Protein AF-A0A6B3NGA5-F1 (afdb_monomer)

Secondary structure (DSSP, 8-state):
---SEE-TTSSEEEEEEEEETTTEEEEEEEE--TTS--EEPBHHHHHHHHHH-HHHHHHHHHHHHHSS-SSEEEE---B-GGGTTSBPEEEEEE-GGGGGPPP-GGGGHHHH-SS--S-SEEEEE-TTSSEEEEEEPP-S-GGGGSSHHHHHHHS-HHHHHHHHHHHHHHHHHHHTSSSPPPBEEEE--SSSSS--EEEESS-TT---GGGSS--

Structure (mmCIF, N/CA/C/O backbone):
data_AF-A0A6B3NGA5-F1
#
_entry.id   AF-A0A6B3NGA5-F1
#
loop_
_atom_site.group_PDB
_atom_site.id
_atom_site.type_symbol
_atom_site.label_atom_id
_atom_site.label_alt_id
_atom_site.label_comp_id
_atom_site.label_asym_id
_atom_site.label_entity_id
_atom_site.label_seq_id
_atom_site.pdbx_PDB_ins_code
_atom_site.Cartn_x
_atom_site.Cartn_y
_atom_site.Cartn_z
_atom_site.occupancy
_atom_site.B_iso_or_equiv
_atom_site.auth_seq_id
_atom_site.auth_comp_id
_atom_site.auth_asym_id
_atom_site.auth_atom_id
_atom_site.pdbx_PDB_model_num
ATOM 1 N N . MET A 1 1 ? -1.844 -5.182 24.231 1.00 54.66 1 MET A N 1
ATOM 2 C CA . MET A 1 1 ? -1.112 -5.145 22.947 1.00 54.66 1 MET A CA 1
ATOM 3 C C . MET A 1 1 ? -0.561 -3.736 22.805 1.00 54.66 1 MET A C 1
ATOM 5 O O . MET A 1 1 ? -1.356 -2.809 22.896 1.00 54.66 1 MET A O 1
ATOM 9 N N . HIS A 1 2 ? 0.759 -3.568 22.723 1.00 59.16 2 HIS A N 1
ATOM 10 C CA . HIS A 1 2 ? 1.382 -2.248 22.568 1.00 59.16 2 HIS A CA 1
ATOM 11 C C . HIS A 1 2 ? 1.364 -1.824 21.095 1.00 59.16 2 HIS A C 1
ATOM 13 O O . HIS A 1 2 ? 1.404 -2.706 20.231 1.00 59.16 2 HIS A O 1
ATOM 19 N N . PRO A 1 3 ? 1.282 -0.515 20.799 1.00 68.31 3 PRO A N 1
ATOM 20 C CA . PRO A 1 3 ? 1.385 -0.042 19.429 1.00 68.31 3 PRO A CA 1
ATOM 21 C C . PRO A 1 3 ? 2.761 -0.405 18.866 1.00 68.31 3 PRO A C 1
ATOM 23 O O . PRO A 1 3 ? 3.790 -0.235 19.520 1.00 68.31 3 PRO A O 1
ATOM 26 N N . PHE A 1 4 ? 2.761 -0.923 17.643 1.00 82.12 4 PHE A N 1
ATOM 27 C CA . PHE A 1 4 ? 3.968 -1.176 16.865 1.00 82.12 4 PHE A CA 1
ATOM 28 C C . PHE A 1 4 ? 4.607 0.149 16.430 1.00 82.12 4 PHE A C 1
ATOM 30 O O . PHE A 1 4 ? 5.827 0.282 16.472 1.00 82.12 4 PHE A O 1
ATOM 37 N N . ILE A 1 5 ? 3.782 1.133 16.042 1.00 92.19 5 ILE A N 1
ATOM 38 C CA . ILE A 1 5 ? 4.191 2.494 15.660 1.00 92.19 5 ILE A CA 1
ATOM 39 C C . ILE A 1 5 ? 3.077 3.477 16.027 1.00 92.19 5 ILE A C 1
ATOM 41 O O . ILE A 1 5 ? 1.908 3.200 15.761 1.00 92.19 5 ILE A O 1
ATOM 45 N N . SER A 1 6 ? 3.443 4.639 16.562 1.00 94.06 6 SER A N 1
ATOM 46 C CA . SER A 1 6 ? 2.542 5.782 16.749 1.00 94.06 6 SER A CA 1
ATOM 47 C C . SER A 1 6 ? 2.902 6.898 15.768 1.00 94.06 6 SER A C 1
ATOM 49 O O . SER A 1 6 ? 4.069 7.058 15.402 1.00 94.06 6 SER A O 1
A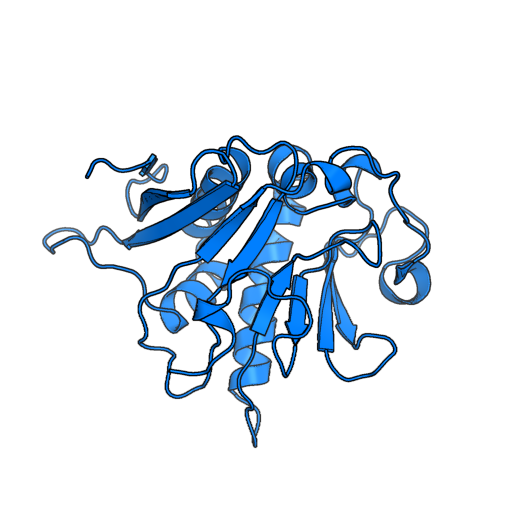TOM 51 N N . SER A 1 7 ? 1.903 7.654 15.319 1.00 95.50 7 SER A N 1
ATOM 52 C CA . SER A 1 7 ? 2.115 8.803 14.441 1.00 95.50 7 SER A CA 1
ATOM 53 C C . SER A 1 7 ? 2.745 9.985 15.189 1.00 95.50 7 SER A C 1
ATOM 55 O O . SER A 1 7 ? 2.722 10.047 16.418 1.00 95.50 7 SER A O 1
ATOM 57 N N . SER A 1 8 ? 3.342 10.924 14.452 1.00 92.00 8 SER A N 1
ATOM 58 C CA . SER A 1 8 ? 4.154 12.015 15.011 1.00 92.00 8 SER A CA 1
ATOM 59 C C . SER A 1 8 ? 3.366 13.009 15.870 1.00 92.00 8 SER A C 1
ATOM 61 O O . SER A 1 8 ? 3.908 13.514 16.851 1.00 92.00 8 SER A O 1
ATOM 63 N N . LEU A 1 9 ? 2.098 13.267 15.539 1.00 92.44 9 LEU A N 1
ATOM 64 C CA . LEU A 1 9 ? 1.182 14.104 16.322 1.00 92.44 9 LEU A CA 1
ATOM 65 C C . LEU A 1 9 ? 0.299 13.263 17.258 1.00 92.44 9 LEU A C 1
ATOM 67 O O . LEU A 1 9 ? -0.563 13.808 17.945 1.00 92.44 9 LEU A O 1
ATOM 71 N N . GLY A 1 10 ? 0.500 11.942 17.298 1.00 92.06 10 GLY A N 1
ATOM 72 C CA . GLY A 1 10 ? -0.241 11.028 18.162 1.00 92.06 10 GLY A CA 1
ATOM 73 C C . GLY A 1 10 ? -1.707 10.837 17.770 1.00 92.06 10 GLY A C 1
ATOM 74 O O . GLY A 1 10 ? -2.489 10.394 18.603 1.00 92.06 10 GLY A O 1
ATOM 75 N N . GLN A 1 11 ? -2.106 11.163 16.537 1.00 94.75 11 GLN A N 1
ATOM 76 C CA . GLN A 1 11 ? -3.480 10.941 16.066 1.00 94.75 11 GLN A CA 1
ATOM 77 C C . GLN A 1 11 ? -3.770 9.480 15.709 1.00 94.75 11 GLN A C 1
ATOM 79 O O . GLN A 1 11 ? -4.933 9.078 15.662 1.00 94.75 11 GLN A O 1
ATOM 84 N N . PHE A 1 12 ? -2.742 8.665 15.469 1.00 96.94 12 PHE A N 1
ATOM 85 C CA . PHE A 1 12 ? -2.906 7.297 14.998 1.00 96.94 12 PHE A CA 1
ATOM 86 C C . PHE A 1 12 ? -1.898 6.334 15.629 1.00 96.94 12 PHE A C 1
ATOM 88 O O . PHE A 1 12 ? -0.740 6.671 15.878 1.00 96.94 12 PHE A O 1
ATOM 95 N N . GLU A 1 13 ? -2.330 5.090 15.811 1.00 96.31 13 GLU A N 1
ATOM 96 C CA . GLU A 1 13 ? -1.493 3.990 16.284 1.00 96.31 13 GLU A CA 1
ATOM 97 C C . GLU A 1 13 ? -1.692 2.755 15.418 1.00 96.31 13 GLU A C 1
ATOM 99 O O . GLU A 1 13 ? -2.814 2.282 15.224 1.00 96.31 13 GLU A O 1
ATOM 104 N N . ALA A 1 14 ? -0.591 2.199 14.929 1.00 96.19 14 ALA A N 1
ATOM 105 C CA . ALA A 1 14 ? -0.575 0.930 14.231 1.00 96.19 14 ALA A CA 1
ATOM 106 C C . ALA A 1 14 ? -0.262 -0.206 15.204 1.00 96.19 14 ALA A C 1
ATOM 108 O O . ALA A 1 14 ? 0.660 -0.128 16.016 1.00 96.19 14 ALA A O 1
ATOM 109 N N . TYR A 1 15 ? -1.009 -1.291 15.078 1.00 94.81 15 TYR A N 1
ATOM 110 C CA . TYR A 1 15 ? -0.861 -2.520 15.840 1.00 94.81 15 TYR A CA 1
ATOM 111 C C . TYR A 1 15 ? -0.554 -3.639 14.858 1.00 94.81 15 TYR A C 1
ATOM 113 O O . TYR A 1 15 ? -1.196 -3.731 13.811 1.00 94.81 15 TYR A O 1
ATOM 121 N N . SER A 1 16 ? 0.415 -4.485 15.188 1.00 91.31 16 SER A N 1
ATOM 122 C CA . SER A 1 16 ? 0.776 -5.630 14.364 1.00 91.31 16 SER A CA 1
ATOM 123 C C . SER A 1 16 ? 0.643 -6.935 15.138 1.00 91.31 16 SER A C 1
ATOM 125 O O . SER A 1 16 ? 0.798 -6.983 16.359 1.00 91.31 16 SER A O 1
ATOM 127 N N . ALA A 1 17 ? 0.344 -7.996 14.400 1.00 90.62 17 ALA A N 1
ATOM 128 C CA . ALA A 1 17 ? 0.403 -9.367 14.868 1.00 90.62 17 ALA A CA 1
ATOM 129 C C . ALA A 1 17 ? 1.104 -10.202 13.797 1.00 90.62 17 ALA A C 1
ATOM 131 O O . ALA A 1 17 ? 0.730 -10.163 12.624 1.00 90.62 17 ALA A O 1
ATOM 132 N N . GLU A 1 18 ? 2.128 -10.944 14.195 1.00 87.62 18 GLU A N 1
ATOM 133 C CA . GLU A 1 18 ? 2.698 -11.988 13.353 1.00 87.62 18 GLU A CA 1
ATOM 134 C C . GLU A 1 18 ? 1.757 -13.194 13.424 1.00 87.62 18 GLU A C 1
ATOM 136 O O . GLU A 1 18 ? 1.563 -13.765 14.497 1.00 87.62 18 GLU A O 1
ATOM 141 N N . LEU A 1 19 ? 1.093 -13.517 12.313 1.00 87.06 19 LEU A N 1
ATOM 142 C CA . LEU A 1 19 ? 0.159 -14.648 12.264 1.00 87.06 19 LEU A CA 1
ATOM 143 C C . LEU A 1 19 ? 0.880 -15.948 11.906 1.00 87.06 19 LEU A C 1
ATOM 145 O O . LEU A 1 19 ? 0.483 -17.016 12.360 1.00 87.06 19 LEU A O 1
ATOM 149 N N . GLU A 1 20 ? 1.949 -15.840 11.118 1.00 86.44 20 GLU A N 1
ATOM 150 C CA . GLU A 1 20 ? 2.826 -16.943 10.744 1.00 86.44 20 GLU A CA 1
ATOM 151 C C . GLU A 1 20 ? 4.274 -16.463 10.821 1.00 86.44 20 GLU A C 1
ATOM 153 O O . GLU A 1 20 ? 4.636 -15.455 10.201 1.00 86.44 20 GLU A O 1
ATOM 158 N N . GLN A 1 21 ? 5.097 -17.182 11.586 1.00 85.06 21 GLN A N 1
ATOM 159 C CA . GLN A 1 21 ? 6.468 -16.777 11.877 1.00 85.06 21 GLN A CA 1
ATOM 160 C C . GLN A 1 21 ? 7.279 -16.585 10.589 1.00 85.06 21 GLN A C 1
ATOM 162 O O . GLN A 1 21 ? 7.377 -17.491 9.764 1.00 85.06 21 GLN A O 1
ATOM 167 N N . ASN A 1 22 ? 7.887 -15.408 10.437 1.00 83.44 22 ASN A N 1
ATOM 168 C CA . ASN A 1 22 ? 8.663 -14.969 9.277 1.00 83.44 22 ASN A CA 1
ATOM 169 C C . ASN A 1 22 ? 7.916 -14.984 7.932 1.00 83.44 22 ASN A C 1
ATOM 171 O O . ASN A 1 22 ? 8.558 -14.798 6.894 1.00 83.44 22 ASN A O 1
ATOM 175 N N . GLN A 1 23 ? 6.593 -15.158 7.934 1.00 90.69 23 GLN A N 1
ATOM 176 C CA . GLN A 1 23 ? 5.817 -15.319 6.708 1.00 90.69 23 GLN A CA 1
ATOM 177 C C . GLN A 1 23 ? 4.701 -14.289 6.562 1.00 90.69 23 GLN A C 1
ATOM 179 O O . GLN A 1 23 ? 4.529 -13.754 5.466 1.00 90.69 23 GLN A O 1
ATOM 184 N N . LEU A 1 24 ? 3.953 -13.993 7.628 1.00 92.81 24 LEU A N 1
ATOM 185 C CA . LEU A 1 24 ? 2.762 -13.156 7.525 1.00 92.81 24 LEU A CA 1
ATOM 186 C C . LEU A 1 24 ? 2.613 -12.199 8.712 1.00 92.81 24 LEU A C 1
ATOM 188 O O . LEU A 1 24 ? 2.363 -12.613 9.846 1.00 92.81 24 LEU A O 1
ATOM 192 N N . PHE A 1 25 ? 2.675 -10.900 8.415 1.00 93.06 25 PHE A N 1
ATOM 193 C CA . PHE A 1 25 ? 2.317 -9.828 9.341 1.00 93.06 25 PHE A CA 1
ATOM 194 C C . PHE A 1 25 ? 0.933 -9.298 9.021 1.00 93.06 25 PHE A C 1
ATOM 196 O O . PHE A 1 25 ? 0.673 -8.872 7.900 1.00 93.06 25 PHE A O 1
ATOM 203 N N . LYS A 1 26 ? 0.071 -9.238 10.028 1.00 96.44 26 LYS A N 1
ATOM 204 C CA . LYS A 1 26 ? -1.198 -8.523 9.970 1.00 96.44 26 LYS A CA 1
ATOM 205 C C . LYS A 1 26 ? -1.074 -7.191 10.692 1.00 96.44 26 LYS A C 1
ATOM 207 O O . LYS A 1 26 ? -0.482 -7.127 11.768 1.00 96.44 26 LYS A O 1
ATOM 212 N N . VAL A 1 27 ? -1.651 -6.143 10.116 1.00 97.31 27 VAL A N 1
ATOM 213 C CA . VAL A 1 27 ? -1.634 -4.792 10.677 1.00 97.31 27 VAL A CA 1
ATOM 214 C C . VAL A 1 27 ? -3.041 -4.218 10.737 1.00 97.31 27 VAL A C 1
ATOM 216 O O . VAL A 1 27 ? -3.821 -4.336 9.794 1.00 97.31 27 VAL A O 1
ATOM 219 N N . GLN A 1 28 ? -3.329 -3.549 11.847 1.00 97.25 28 GLN A N 1
ATOM 220 C CA . GLN A 1 28 ? -4.527 -2.751 12.072 1.00 97.25 28 GLN A CA 1
ATOM 221 C C . GLN A 1 28 ? -4.122 -1.355 12.538 1.00 97.25 28 GLN A C 1
ATOM 223 O O . GLN A 1 28 ? -3.104 -1.197 13.212 1.00 97.25 28 GLN A O 1
ATOM 228 N N . ILE A 1 29 ? -4.915 -0.337 12.208 1.00 97.25 29 ILE A N 1
ATOM 229 C CA . ILE A 1 29 ? -4.637 1.047 12.611 1.00 97.25 29 ILE A CA 1
ATOM 230 C C . ILE A 1 29 ? -5.828 1.583 13.395 1.00 97.25 29 ILE A C 1
ATOM 232 O O . ILE A 1 29 ? -6.984 1.398 13.008 1.00 97.25 29 ILE A O 1
ATOM 236 N N . LYS A 1 30 ? -5.536 2.234 14.518 1.00 96.25 30 LYS A N 1
ATOM 237 C CA . LYS A 1 30 ? -6.517 2.932 15.339 1.00 96.25 30 LYS A CA 1
ATOM 238 C C . LYS A 1 30 ? -6.307 4.431 15.250 1.00 96.25 30 LYS A C 1
ATOM 240 O O . LYS A 1 30 ? -5.168 4.888 15.176 1.00 96.25 30 LYS A O 1
ATOM 245 N N . GLN A 1 31 ? -7.400 5.175 15.321 1.00 95.38 31 GLN A N 1
ATOM 246 C CA . GLN A 1 31 ? -7.372 6.616 15.518 1.00 95.38 31 GLN A CA 1
ATOM 247 C C . GLN A 1 31 ? -7.508 6.943 17.006 1.00 95.38 31 GLN A C 1
ATOM 249 O O . GLN A 1 31 ? -8.349 6.369 17.713 1.00 95.38 31 GLN A O 1
ATOM 254 N N . ILE A 1 32 ? -6.685 7.880 17.467 1.00 91.50 32 ILE A N 1
ATOM 255 C CA . ILE A 1 32 ? -6.792 8.501 18.781 1.00 91.50 32 ILE A CA 1
ATOM 256 C C . ILE A 1 32 ? -7.658 9.747 18.636 1.00 91.50 32 ILE A C 1
ATOM 258 O O . ILE A 1 32 ? -7.296 10.696 17.946 1.00 91.50 32 ILE A O 1
ATOM 262 N N . ILE A 1 33 ? -8.807 9.754 19.307 1.00 85.56 33 ILE A N 1
ATOM 263 C CA . ILE A 1 33 ? -9.671 10.931 19.382 1.00 85.56 33 ILE A CA 1
ATOM 264 C C . ILE A 1 33 ? -9.620 11.447 20.825 1.00 85.56 33 ILE A C 1
ATOM 266 O O . ILE A 1 33 ? -9.953 10.683 21.737 1.00 85.56 33 ILE A O 1
ATOM 270 N N . PRO A 1 34 ? -9.224 12.713 21.066 1.00 81.75 34 PRO A N 1
ATOM 271 C CA . PRO A 1 34 ? -9.173 13.278 22.410 1.00 81.75 34 PRO A CA 1
ATOM 272 C C . PRO A 1 34 ? -10.493 13.089 23.167 1.00 81.75 34 PRO A C 1
ATOM 274 O O . PRO A 1 34 ? -11.570 13.393 22.656 1.00 81.75 34 PRO A O 1
ATOM 277 N N . GLY A 1 35 ? -10.409 12.557 24.388 1.00 81.25 35 GLY A N 1
ATOM 278 C CA . GLY A 1 35 ? -11.578 12.294 25.233 1.00 81.25 35 GLY A CA 1
ATOM 279 C C . GLY A 1 35 ? -12.428 11.086 24.817 1.00 81.25 35 GLY A C 1
ATOM 280 O O . GLY A 1 35 ? -13.482 10.867 25.411 1.00 81.25 35 GLY A O 1
ATOM 281 N N . LYS A 1 36 ? -11.996 10.288 23.832 1.00 81.31 36 LYS A N 1
ATOM 282 C CA . LYS A 1 36 ? -12.660 9.041 23.429 1.00 81.31 36 LYS A CA 1
ATOM 283 C C . LYS A 1 36 ? -11.704 7.854 23.484 1.00 81.31 36 LYS A C 1
ATOM 285 O O . LYS A 1 36 ? -10.484 7.994 23.482 1.00 81.31 36 LYS A O 1
ATOM 290 N N . THR A 1 37 ? -12.279 6.657 23.522 1.00 82.81 37 THR A N 1
ATOM 291 C CA . THR A 1 37 ? -1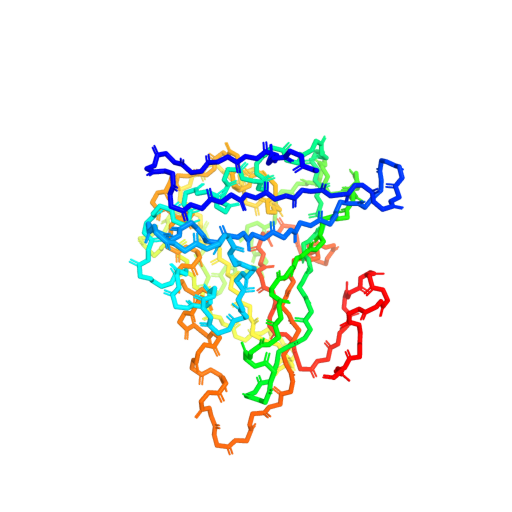1.527 5.409 23.385 1.00 82.81 37 THR A CA 1
ATOM 292 C C . THR A 1 37 ? -10.913 5.309 21.988 1.00 82.81 37 THR A C 1
ATOM 294 O O . THR A 1 37 ? -11.529 5.720 21.006 1.00 82.81 37 THR A O 1
ATOM 297 N N . LEU A 1 38 ? -9.718 4.723 21.900 1.00 86.00 38 LEU A N 1
ATOM 298 C CA . LEU A 1 38 ? -9.079 4.338 20.640 1.00 86.00 38 LEU A CA 1
ATOM 299 C C . LEU A 1 38 ? -10.028 3.488 19.790 1.00 86.00 38 LEU A C 1
ATOM 301 O O . LEU A 1 38 ? -10.522 2.456 20.253 1.00 86.00 38 LEU A O 1
ATOM 305 N N . THR A 1 39 ? -10.237 3.879 18.535 1.00 92.62 39 THR A N 1
ATOM 306 C CA . THR A 1 39 ? -11.142 3.171 17.618 1.00 92.62 39 THR A CA 1
ATOM 307 C C . THR A 1 39 ? -10.383 2.620 16.424 1.00 92.62 39 THR A C 1
ATOM 309 O O . THR A 1 39 ? -9.530 3.297 15.863 1.00 92.62 39 THR A O 1
ATOM 312 N N . LEU A 1 40 ? -10.672 1.370 16.048 1.00 95.88 40 LEU A N 1
ATOM 313 C CA . LEU A 1 40 ? -10.176 0.800 14.795 1.00 95.88 40 LEU A CA 1
ATOM 314 C C . LEU A 1 40 ? -10.788 1.555 13.620 1.00 95.88 40 LEU A C 1
ATOM 316 O O . LEU A 1 40 ? -12.023 1.645 13.544 1.00 95.88 40 LEU A O 1
ATOM 320 N N . LEU A 1 41 ? -9.912 2.013 12.724 1.00 97.56 41 LEU A N 1
ATOM 321 C CA . LEU A 1 41 ? -10.305 2.654 11.480 1.00 97.56 41 LEU A CA 1
ATOM 322 C C . LEU A 1 41 ? -11.131 1.697 10.626 1.00 97.56 41 LEU A C 1
ATOM 324 O O . LEU A 1 41 ? -10.927 0.481 10.637 1.00 97.56 41 LEU A O 1
ATOM 328 N N . GLN A 1 42 ? -12.073 2.263 9.895 1.00 97.88 42 GLN A N 1
ATOM 329 C CA . GLN A 1 42 ? -12.906 1.591 8.913 1.00 97.88 42 GLN A CA 1
ATOM 330 C C . GLN A 1 42 ? -12.341 1.810 7.513 1.00 97.88 42 GLN A C 1
ATOM 332 O O . GLN A 1 42 ? -11.552 2.729 7.275 1.00 97.88 42 GLN A O 1
ATOM 337 N N . TRP A 1 43 ? -12.757 0.983 6.561 1.00 97.75 43 TRP A N 1
ATOM 338 C CA . TRP A 1 43 ? -12.241 1.058 5.199 1.00 97.75 43 TRP A CA 1
ATOM 339 C C . TRP A 1 43 ? -12.540 2.424 4.547 1.00 97.75 43 TRP A C 1
ATOM 341 O O . TRP A 1 43 ? -11.650 3.096 4.022 1.00 97.75 43 TRP A O 1
ATOM 351 N N . GLY A 1 44 ? -13.773 2.915 4.681 1.00 97.94 44 GLY A N 1
ATOM 352 C CA . GLY A 1 44 ? -14.158 4.233 4.174 1.00 97.94 44 GLY A CA 1
ATOM 353 C C . GLY A 1 44 ? -13.367 5.389 4.800 1.00 97.94 44 GLY A C 1
ATOM 354 O O . GLY A 1 44 ? -13.094 6.383 4.128 1.00 97.94 44 GLY A O 1
ATOM 355 N N . GLU A 1 45 ? -12.950 5.261 6.063 1.00 98.25 45 GLU A N 1
ATOM 356 C CA . GLU A 1 45 ? -12.112 6.262 6.736 1.00 98.25 45 GLU A CA 1
ATOM 357 C C . GLU A 1 45 ? -10.693 6.260 6.166 1.00 98.25 45 GLU A C 1
ATOM 359 O O . GLU A 1 45 ? -10.165 7.322 5.847 1.00 98.25 45 GLU A O 1
ATOM 364 N N . VAL A 1 46 ? -10.091 5.085 5.959 1.00 98.69 46 VAL A N 1
ATOM 365 C CA . VAL A 1 46 ? -8.737 4.973 5.393 1.00 98.69 46 VAL A CA 1
ATOM 366 C C . VAL A 1 46 ? -8.660 5.539 3.978 1.00 98.69 46 VAL A C 1
ATOM 368 O O . VAL A 1 46 ? -7.693 6.231 3.667 1.00 98.69 46 VAL A O 1
ATOM 371 N N . ILE A 1 47 ? -9.686 5.332 3.144 1.00 98.69 47 ILE A N 1
ATOM 372 C CA . ILE A 1 47 ? -9.759 5.947 1.808 1.00 98.69 47 ILE A CA 1
ATOM 373 C C . ILE A 1 47 ? -9.684 7.476 1.914 1.00 98.69 47 ILE A C 1
ATOM 375 O O . ILE A 1 47 ? -8.855 8.100 1.249 1.00 98.69 47 ILE A O 1
ATOM 379 N N . LYS A 1 48 ? -10.492 8.084 2.791 1.00 98.62 48 LYS A N 1
ATOM 380 C CA . LYS A 1 48 ? -10.498 9.541 3.003 1.00 98.62 48 LYS A CA 1
ATOM 381 C C . LYS A 1 48 ? -9.178 10.039 3.590 1.00 98.62 48 LYS A C 1
ATOM 383 O O . LYS A 1 48 ? -8.646 11.052 3.139 1.00 98.62 48 LYS A O 1
ATOM 388 N N . LEU A 1 49 ? -8.613 9.316 4.555 1.00 98.69 49 LEU A N 1
ATOM 389 C CA . LEU A 1 49 ? -7.341 9.666 5.185 1.00 98.69 49 LEU A CA 1
ATOM 390 C C . LEU A 1 49 ? -6.175 9.588 4.191 1.00 98.69 49 LEU A C 1
ATOM 392 O O . LEU A 1 49 ? -5.340 10.490 4.160 1.00 98.69 49 LEU A O 1
ATOM 396 N N . TRP A 1 50 ? -6.139 8.593 3.300 1.00 98.75 50 TRP A N 1
ATOM 397 C CA . TRP A 1 50 ? -5.164 8.571 2.208 1.00 98.75 50 TRP A CA 1
ATOM 398 C C . TRP A 1 50 ? -5.272 9.799 1.307 1.00 98.75 50 TRP A C 1
ATOM 400 O O . TRP A 1 50 ? -4.247 10.348 0.912 1.00 98.75 50 TRP A O 1
ATOM 410 N N . GLN A 1 51 ? -6.474 10.287 1.017 1.00 98.69 51 GLN A N 1
ATOM 411 C CA . GLN A 1 51 ? -6.646 11.487 0.198 1.00 98.69 51 GLN A CA 1
ATOM 412 C C . GLN A 1 51 ? -6.222 12.774 0.931 1.00 98.69 51 GLN A C 1
ATOM 414 O O . GLN A 1 51 ? -5.569 13.640 0.343 1.00 98.69 51 GLN A O 1
ATOM 419 N N . GLN A 1 52 ? -6.588 12.908 2.209 1.00 98.31 52 GLN A N 1
ATOM 420 C CA . GLN A 1 52 ? -6.673 14.215 2.874 1.00 98.31 52 GLN A CA 1
ATOM 421 C C . GLN A 1 52 ? -5.679 14.401 4.026 1.00 98.31 52 GLN A C 1
ATOM 423 O O . GLN A 1 52 ? -5.285 15.531 4.299 1.00 98.31 52 GLN A O 1
ATOM 428 N N . ASP A 1 53 ? -5.209 13.323 4.656 1.00 98.50 53 ASP A N 1
ATOM 429 C CA . ASP A 1 53 ? -4.446 13.402 5.904 1.00 98.50 53 ASP A CA 1
ATOM 430 C C . ASP A 1 53 ? -2.962 13.056 5.697 1.00 98.50 53 ASP A C 1
ATOM 432 O O . ASP A 1 53 ? -2.590 11.933 5.343 1.00 98.50 53 ASP A O 1
ATOM 436 N N . ASN A 1 54 ? -2.095 14.058 5.868 1.00 98.00 54 ASN A N 1
ATOM 437 C CA . ASN A 1 54 ? -0.649 13.894 5.699 1.00 98.00 54 ASN A CA 1
ATOM 438 C C . ASN A 1 54 ? -0.053 12.967 6.765 1.00 98.00 54 ASN A C 1
ATOM 440 O O . ASN A 1 54 ? 0.772 12.116 6.440 1.00 98.00 54 ASN A O 1
ATOM 444 N N . GLU A 1 55 ? -0.477 13.112 8.020 1.00 97.62 55 GLU A N 1
ATOM 445 C CA . GLU A 1 55 ? 0.076 12.345 9.133 1.00 97.62 55 GLU A CA 1
ATOM 446 C C . GLU A 1 55 ? -0.278 10.862 9.003 1.00 97.62 55 GLU A C 1
ATOM 448 O O . GLU A 1 55 ? 0.574 9.997 9.214 1.00 97.62 55 GLU A O 1
ATOM 453 N N . PHE A 1 56 ? -1.506 10.551 8.590 1.00 98.50 56 PHE A N 1
ATOM 454 C CA . PHE A 1 56 ? -1.921 9.181 8.326 1.00 98.50 56 PHE A CA 1
ATOM 455 C C . PHE A 1 56 ? -1.074 8.543 7.222 1.00 98.50 56 PHE A C 1
ATOM 457 O O . PHE A 1 56 ? -0.604 7.417 7.386 1.00 98.50 56 PHE A O 1
ATOM 464 N N . ARG A 1 57 ? -0.825 9.249 6.110 1.00 98.62 57 ARG A N 1
ATOM 465 C CA . ARG A 1 57 ? 0.038 8.735 5.030 1.00 98.62 57 ARG A CA 1
ATOM 466 C C . ARG A 1 57 ? 1.482 8.532 5.480 1.00 98.62 57 ARG A C 1
ATOM 468 O O . ARG A 1 57 ? 2.106 7.540 5.086 1.00 98.62 57 ARG A O 1
ATOM 475 N N . GLU A 1 58 ? 2.011 9.429 6.307 1.00 98.44 58 GLU A N 1
ATOM 476 C CA . GLU A 1 58 ? 3.337 9.282 6.914 1.00 98.44 58 GLU A CA 1
ATOM 477 C C . GLU A 1 58 ? 3.400 8.059 7.835 1.00 98.44 58 GLU A C 1
ATOM 479 O O . GLU A 1 58 ? 4.316 7.240 7.697 1.00 98.44 58 GLU A O 1
ATOM 484 N N . LEU A 1 59 ? 2.408 7.875 8.716 1.00 98.31 59 LEU A N 1
ATOM 485 C CA . LEU A 1 59 ? 2.305 6.688 9.563 1.00 98.31 59 LEU A CA 1
ATOM 486 C C . LEU A 1 59 ? 2.221 5.422 8.707 1.00 98.31 59 LEU A C 1
ATOM 488 O O . LEU A 1 59 ? 3.008 4.502 8.909 1.00 98.31 59 LEU A O 1
ATOM 492 N N . PHE A 1 60 ? 1.299 5.374 7.745 1.00 98.56 60 PHE A N 1
ATOM 493 C CA . PHE A 1 60 ? 1.058 4.202 6.903 1.00 98.56 60 PHE A CA 1
ATOM 494 C C . PHE A 1 60 ? 2.327 3.779 6.148 1.00 98.56 60 PHE A C 1
ATOM 496 O O . PHE A 1 60 ? 2.703 2.606 6.135 1.00 98.56 60 PHE A O 1
ATOM 503 N N . THR A 1 61 ? 3.047 4.758 5.596 1.00 98.69 61 THR A N 1
ATOM 504 C CA . THR A 1 61 ? 4.349 4.548 4.949 1.00 98.69 61 THR A CA 1
ATOM 505 C C . THR A 1 61 ? 5.384 4.014 5.938 1.00 98.69 61 THR A C 1
ATOM 507 O O . THR A 1 61 ? 6.093 3.054 5.633 1.00 98.69 61 THR A O 1
ATOM 510 N N . THR A 1 62 ? 5.456 4.598 7.136 1.00 98.25 62 THR A N 1
ATOM 511 C CA . THR A 1 62 ? 6.412 4.198 8.179 1.00 98.25 62 THR A CA 1
ATOM 512 C C . THR A 1 62 ? 6.161 2.767 8.649 1.00 98.25 62 THR A C 1
ATOM 514 O O . THR A 1 62 ? 7.108 1.995 8.798 1.00 98.25 62 THR A O 1
ATOM 517 N N . VAL A 1 63 ? 4.894 2.388 8.820 1.00 97.81 63 VAL A N 1
ATOM 518 C CA . VAL A 1 63 ? 4.472 1.024 9.153 1.00 97.81 63 VAL A CA 1
ATOM 519 C C . VAL A 1 63 ? 4.991 0.035 8.124 1.00 97.81 63 VAL A C 1
ATOM 521 O O . VAL A 1 63 ? 5.712 -0.884 8.500 1.00 97.81 63 VAL A O 1
ATOM 524 N N . LEU A 1 64 ? 4.706 0.253 6.839 1.00 98.12 64 LEU A N 1
ATOM 525 C CA . LEU A 1 64 ? 5.178 -0.623 5.764 1.00 98.12 64 LEU A CA 1
ATOM 526 C C . LEU A 1 64 ? 6.710 -0.672 5.681 1.00 98.12 64 LEU A C 1
ATOM 528 O O . LEU A 1 64 ? 7.288 -1.745 5.510 1.00 98.12 64 LEU A O 1
ATOM 532 N N . ALA A 1 65 ? 7.387 0.467 5.843 1.00 97.94 65 ALA A N 1
ATOM 533 C CA . ALA A 1 65 ? 8.845 0.540 5.799 1.00 97.94 65 ALA A CA 1
ATOM 534 C C . ALA A 1 65 ? 9.517 -0.260 6.930 1.00 97.94 65 ALA A C 1
ATOM 536 O O . ALA A 1 65 ? 10.602 -0.811 6.718 1.00 97.94 65 ALA A O 1
ATOM 537 N N . LYS A 1 66 ? 8.871 -0.342 8.102 1.00 96.44 66 LYS A N 1
ATOM 538 C CA . LYS A 1 66 ? 9.351 -1.052 9.298 1.00 96.44 66 LYS A CA 1
ATOM 539 C C . LYS A 1 66 ? 9.042 -2.548 9.314 1.00 96.44 66 LYS A C 1
ATOM 541 O O . LYS A 1 66 ? 9.587 -3.244 10.167 1.00 96.44 66 LYS A O 1
ATOM 546 N N . ILE A 1 67 ? 8.220 -3.055 8.394 1.00 95.12 67 ILE A N 1
ATOM 547 C CA . ILE A 1 67 ? 8.016 -4.502 8.239 1.00 95.12 67 ILE A CA 1
ATOM 548 C C . ILE A 1 67 ? 9.377 -5.149 7.935 1.00 95.12 67 ILE A C 1
ATOM 550 O O . ILE A 1 67 ? 10.075 -4.668 7.037 1.00 95.12 67 ILE A O 1
ATOM 554 N N . PRO A 1 68 ? 9.788 -6.209 8.658 1.00 93.62 68 PRO A N 1
ATOM 555 C CA . PRO A 1 68 ? 11.165 -6.710 8.625 1.00 93.62 68 PRO A CA 1
ATOM 556 C C . PRO A 1 68 ? 11.508 -7.521 7.365 1.00 93.62 68 PRO A C 1
ATOM 558 O O . PRO A 1 68 ? 12.633 -7.993 7.221 1.00 93.62 68 PRO A O 1
ATOM 561 N N . TYR A 1 69 ? 10.567 -7.689 6.436 1.00 95.75 69 TYR A N 1
ATOM 562 C CA . TYR A 1 69 ? 10.786 -8.449 5.209 1.00 95.75 69 TYR A CA 1
ATOM 563 C C . TYR A 1 69 ? 11.525 -7.614 4.152 1.00 95.75 69 TYR A C 1
ATOM 565 O O . TYR A 1 69 ? 11.128 -6.471 3.893 1.00 95.75 69 TYR A O 1
ATOM 573 N N . PRO A 1 70 ? 12.561 -8.153 3.481 1.00 96.00 70 PRO A N 1
ATOM 574 C CA . PRO A 1 70 ? 13.256 -7.445 2.405 1.00 96.00 70 PRO A CA 1
ATOM 575 C C . PRO A 1 70 ? 12.303 -6.983 1.294 1.00 96.00 70 PRO A C 1
ATOM 577 O O . PRO A 1 70 ? 12.359 -5.824 0.874 1.00 96.00 70 PRO A O 1
ATOM 580 N N . ALA A 1 71 ? 11.370 -7.855 0.912 1.00 97.81 71 ALA A N 1
ATOM 581 C CA . ALA A 1 71 ? 10.259 -7.588 0.011 1.00 97.81 71 ALA A CA 1
ATOM 582 C C . ALA A 1 71 ? 9.015 -8.348 0.487 1.00 97.81 71 ALA A C 1
ATOM 584 O O . ALA A 1 71 ? 9.126 -9.372 1.163 1.00 97.81 71 ALA A O 1
ATOM 585 N N . PHE A 1 72 ? 7.833 -7.834 0.159 1.00 98.25 72 PHE A N 1
ATOM 586 C CA . PHE A 1 72 ? 6.571 -8.423 0.587 1.00 98.25 72 PHE A CA 1
ATOM 587 C C . PHE A 1 72 ? 5.442 -8.118 -0.394 1.00 98.25 72 PHE A C 1
ATOM 589 O O . PHE A 1 72 ? 5.454 -7.073 -1.052 1.00 98.25 72 PHE A O 1
ATOM 596 N N . PHE A 1 73 ? 4.458 -9.012 -0.439 1.00 98.19 73 PHE A N 1
ATOM 597 C CA . PHE A 1 73 ? 3.133 -8.695 -0.965 1.00 98.19 73 PHE A CA 1
ATOM 598 C C . PHE A 1 73 ? 2.366 -7.880 0.069 1.00 98.19 73 PHE A C 1
ATOM 600 O O . PHE A 1 73 ? 2.610 -8.012 1.268 1.00 98.19 73 PHE A O 1
ATOM 607 N N . TRP A 1 74 ? 1.441 -7.051 -0.393 1.00 98.56 74 TRP A N 1
ATOM 608 C CA . TRP A 1 74 ? 0.549 -6.270 0.457 1.00 98.56 74 TRP A CA 1
ATOM 609 C C . TRP A 1 74 ? -0.877 -6.508 -0.009 1.00 98.56 74 TRP A C 1
ATOM 611 O O . TRP A 1 74 ? -1.157 -6.359 -1.195 1.00 98.56 74 TRP A O 1
ATOM 621 N N . GLU A 1 75 ? -1.756 -6.907 0.902 1.00 98.56 75 GLU A N 1
ATOM 622 C CA . GLU A 1 75 ? -3.135 -7.282 0.587 1.00 98.56 75 GLU A CA 1
ATOM 623 C C . GLU A 1 75 ? -4.084 -6.712 1.639 1.00 98.56 75 GLU A C 1
ATOM 625 O O . GLU A 1 75 ? -3.812 -6.775 2.841 1.00 98.56 75 GLU A O 1
ATOM 630 N N . THR A 1 76 ? -5.216 -6.183 1.187 1.00 98.38 76 THR A N 1
ATOM 631 C CA . THR A 1 76 ? -6.314 -5.708 2.044 1.00 98.38 76 THR A CA 1
ATOM 632 C C . THR A 1 76 ? -7.554 -6.593 1.864 1.00 98.38 76 THR A C 1
ATOM 634 O O . THR A 1 76 ? -7.689 -7.213 0.803 1.00 98.38 76 THR A O 1
ATOM 637 N N . PRO A 1 77 ? -8.470 -6.672 2.849 1.00 97.38 77 PRO A N 1
ATOM 638 C CA . PRO A 1 77 ? -9.783 -7.275 2.641 1.00 97.38 77 PRO A CA 1
ATOM 639 C C . PRO A 1 77 ? -10.517 -6.633 1.453 1.00 97.38 77 PRO A C 1
ATOM 641 O O . PRO A 1 77 ? -10.331 -5.434 1.203 1.00 97.38 77 PRO A O 1
ATOM 644 N N . PRO A 1 78 ? -11.377 -7.389 0.747 1.00 97.00 78 PRO A N 1
ATOM 645 C CA . PRO A 1 78 ? -12.139 -6.839 -0.360 1.00 97.00 78 PRO A CA 1
ATOM 646 C C . PRO A 1 78 ? -13.064 -5.723 0.113 1.00 97.00 78 PRO A C 1
ATOM 648 O O . PRO A 1 78 ? -13.566 -5.739 1.239 1.00 97.00 78 PRO A O 1
ATOM 651 N N . ILE A 1 79 ? -13.312 -4.764 -0.771 1.00 96.69 79 ILE A N 1
ATOM 652 C CA . ILE A 1 79 ? -14.171 -3.621 -0.482 1.00 96.69 79 ILE A CA 1
ATOM 653 C C . ILE A 1 79 ? -15.329 -3.524 -1.463 1.00 96.69 79 ILE A C 1
ATOM 655 O O . ILE A 1 79 ? -15.181 -3.729 -2.664 1.00 96.69 79 ILE A O 1
ATOM 659 N N . THR A 1 80 ? -16.492 -3.184 -0.925 1.00 95.62 80 THR A N 1
ATOM 660 C CA . THR A 1 80 ? -17.713 -2.827 -1.643 1.00 95.62 80 THR A CA 1
ATOM 661 C C . THR A 1 80 ? -18.274 -1.547 -1.025 1.00 95.62 80 THR A C 1
ATOM 663 O O . THR A 1 80 ? -17.856 -1.142 0.061 1.00 95.62 80 THR A O 1
ATOM 666 N N . GLN A 1 81 ? -19.280 -0.942 -1.659 1.00 94.25 81 GLN A N 1
ATOM 667 C CA . GLN A 1 81 ? -20.044 0.148 -1.035 1.00 94.25 81 GLN A CA 1
ATOM 668 C C . GLN A 1 81 ? -20.662 -0.255 0.315 1.00 94.25 81 GLN A C 1
ATOM 670 O O . GLN A 1 81 ? -20.704 0.546 1.244 1.00 94.25 81 GLN A O 1
ATOM 675 N N . ASN A 1 82 ? -21.071 -1.518 0.460 1.00 93.44 82 ASN A N 1
ATOM 676 C CA . ASN A 1 82 ? -21.717 -2.020 1.673 1.00 93.44 82 ASN A CA 1
ATOM 677 C C . ASN A 1 82 ? -20.722 -2.403 2.780 1.00 93.44 82 ASN A C 1
ATOM 679 O O . ASN A 1 82 ? -21.132 -2.597 3.920 1.00 93.44 82 ASN A O 1
ATOM 683 N N . THR A 1 83 ? -19.425 -2.509 2.472 1.00 95.12 83 THR A N 1
ATOM 684 C CA . THR A 1 83 ? -18.381 -2.890 3.440 1.00 95.12 83 THR A CA 1
ATOM 685 C C . THR A 1 83 ? -17.461 -1.727 3.816 1.00 95.12 83 THR A C 1
ATOM 687 O O . THR A 1 83 ? -16.434 -1.933 4.459 1.00 95.12 83 THR A O 1
ATOM 690 N N . LEU A 1 84 ? -17.840 -0.483 3.493 1.00 96.19 84 LEU A N 1
ATOM 691 C CA . LEU A 1 84 ? -17.086 0.716 3.884 1.00 96.19 84 LEU A CA 1
ATOM 692 C C . LEU A 1 84 ? -16.888 0.831 5.404 1.00 96.19 84 LEU A C 1
ATOM 694 O O . LEU A 1 84 ? -15.863 1.351 5.843 1.00 96.19 84 LEU A O 1
ATOM 698 N N . GLU A 1 85 ? -17.836 0.329 6.199 1.00 96.38 85 GLU A N 1
ATOM 699 C CA . GLU A 1 85 ? -17.774 0.365 7.667 1.00 96.38 85 GLU A CA 1
ATOM 700 C C . GLU A 1 85 ? -16.975 -0.798 8.283 1.00 96.38 85 GLU A C 1
ATOM 702 O O . GLU A 1 85 ? -16.717 -0.826 9.493 1.00 96.38 85 GLU A O 1
ATOM 707 N N . GLN A 1 86 ? -16.543 -1.763 7.461 1.00 96.00 86 GLN A N 1
ATOM 708 C CA . GLN A 1 86 ? -15.705 -2.865 7.916 1.00 96.00 86 GLN A CA 1
ATOM 709 C C . GLN A 1 86 ? -14.386 -2.325 8.475 1.00 96.00 86 GLN A C 1
ATOM 711 O O . GLN A 1 86 ? -13.787 -1.392 7.935 1.00 96.00 86 GLN A O 1
ATOM 716 N N . LYS A 1 87 ? -13.914 -2.936 9.568 1.00 97.12 87 LYS A N 1
ATOM 717 C CA . LYS A 1 87 ? -12.630 -2.576 10.175 1.00 97.12 87 LYS A CA 1
ATOM 718 C C . LYS A 1 87 ? -11.494 -2.807 9.190 1.00 97.12 87 LYS A C 1
ATOM 720 O O . LYS A 1 87 ? -11.349 -3.898 8.643 1.00 97.12 87 LYS A O 1
ATOM 725 N N . PHE A 1 88 ? -10.701 -1.763 8.994 1.00 98.00 88 PHE A N 1
ATOM 726 C CA . PHE A 1 88 ? -9.567 -1.786 8.102 1.00 98.00 88 PHE A CA 1
ATOM 727 C C . PHE A 1 88 ? -8.413 -2.577 8.710 1.00 98.00 88 PHE A C 1
ATOM 729 O O . PHE A 1 88 ? -8.035 -2.411 9.874 1.00 98.00 88 PHE A O 1
ATOM 736 N N . GLU A 1 89 ? -7.815 -3.399 7.865 1.00 98.00 89 GLU A N 1
ATOM 737 C CA . GLU A 1 89 ? -6.616 -4.160 8.145 1.00 98.00 89 GLU A CA 1
ATOM 738 C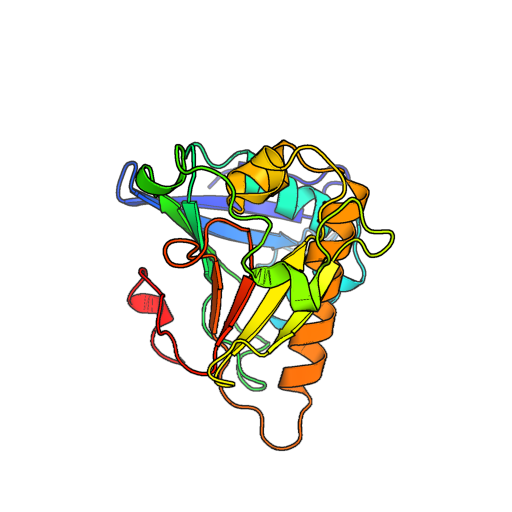 C . GLU A 1 89 ? -5.901 -4.476 6.837 1.00 98.00 89 GLU A C 1
ATOM 740 O O . GLU A 1 89 ? -6.479 -4.391 5.755 1.00 98.00 89 GLU A O 1
ATOM 745 N N . PHE A 1 90 ? -4.636 -4.859 6.929 1.00 98.38 90 PHE A N 1
ATOM 746 C CA . PHE A 1 90 ? -3.913 -5.424 5.798 1.00 98.38 90 PHE A CA 1
ATOM 747 C C . PHE A 1 90 ? -2.967 -6.518 6.273 1.00 98.38 90 PHE A C 1
ATOM 749 O O . PHE A 1 90 ? -2.638 -6.604 7.460 1.00 98.38 90 PHE A O 1
ATOM 756 N N . VAL A 1 91 ? -2.521 -7.346 5.335 1.00 98.31 91 VAL A N 1
ATOM 757 C CA . VAL A 1 91 ? -1.412 -8.270 5.559 1.00 98.31 91 VAL A CA 1
ATOM 758 C C . VAL A 1 91 ? -0.222 -7.897 4.689 1.00 98.31 91 VAL A C 1
ATOM 760 O O . VAL A 1 91 ? -0.380 -7.422 3.564 1.00 98.31 91 VAL A O 1
ATOM 763 N N . ALA A 1 92 ? 0.971 -8.108 5.230 1.00 98.06 92 ALA A N 1
ATOM 764 C CA . ALA A 1 92 ? 2.210 -8.143 4.483 1.00 98.06 92 ALA A CA 1
ATOM 765 C C . ALA A 1 92 ? 2.766 -9.563 4.528 1.00 98.06 92 ALA A C 1
ATOM 767 O O . ALA A 1 92 ? 2.952 -10.127 5.608 1.00 98.06 92 ALA A O 1
ATOM 768 N N . ILE A 1 93 ? 3.021 -10.129 3.355 1.00 97.88 93 ILE A N 1
ATOM 769 C CA . ILE A 1 93 ? 3.418 -11.529 3.202 1.00 97.88 93 ILE A CA 1
ATOM 770 C C . ILE A 1 93 ? 4.840 -11.546 2.672 1.00 97.88 93 ILE A C 1
ATOM 772 O O . ILE A 1 93 ? 5.116 -10.933 1.640 1.00 97.88 93 ILE A O 1
ATOM 776 N N . ASN A 1 94 ? 5.748 -12.205 3.387 1.00 97.50 94 ASN A N 1
ATOM 777 C CA . ASN A 1 94 ? 7.158 -12.249 3.027 1.00 97.50 94 ASN A CA 1
ATOM 778 C C . ASN A 1 94 ? 7.330 -12.836 1.620 1.00 97.50 94 ASN A C 1
ATOM 780 O O . ASN A 1 94 ? 6.836 -13.924 1.324 1.00 97.50 94 ASN A O 1
ATOM 784 N N . SER A 1 95 ? 8.052 -12.118 0.760 1.00 95.94 95 SER A N 1
ATOM 785 C CA . SER A 1 95 ? 8.344 -12.555 -0.604 1.00 95.94 95 SER A CA 1
ATOM 786 C C . SER A 1 95 ? 9.831 -12.371 -0.917 1.00 95.94 95 SER A C 1
ATOM 788 O O . SER A 1 95 ? 10.197 -11.450 -1.653 1.00 95.94 95 SER A O 1
ATOM 790 N N . PRO A 1 96 ? 10.716 -13.244 -0.400 1.00 94.31 96 PRO A N 1
ATOM 791 C CA . PRO A 1 96 ? 12.159 -13.152 -0.638 1.00 94.31 96 PRO A CA 1
ATOM 792 C C . PRO A 1 96 ? 12.539 -13.181 -2.123 1.00 94.31 96 PRO A C 1
ATOM 794 O O . PRO A 1 96 ? 13.542 -12.587 -2.512 1.00 94.31 96 PRO A O 1
ATOM 797 N N . THR A 1 97 ? 11.720 -13.826 -2.958 1.00 93.38 97 THR A N 1
ATOM 798 C CA . THR A 1 97 ? 11.896 -13.887 -4.415 1.00 93.38 97 THR A CA 1
ATOM 799 C C . THR A 1 97 ? 11.929 -12.502 -5.058 1.00 93.38 97 THR A C 1
ATOM 801 O O . THR A 1 97 ? 12.755 -12.274 -5.930 1.00 93.38 97 THR A O 1
ATOM 804 N N . LEU A 1 98 ? 11.113 -11.553 -4.582 1.00 94.38 98 LEU A N 1
ATOM 805 C CA . LEU A 1 98 ? 11.064 -10.179 -5.097 1.00 94.38 98 LEU A CA 1
ATOM 806 C C . LEU A 1 98 ? 12.254 -9.320 -4.666 1.00 94.38 98 LEU A C 1
ATOM 808 O O . LEU A 1 98 ? 12.496 -8.275 -5.258 1.00 94.38 98 LEU A O 1
ATOM 812 N N . ALA A 1 99 ? 12.986 -9.715 -3.625 1.00 94.00 99 ALA A N 1
ATOM 813 C CA . ALA A 1 99 ? 14.001 -8.852 -3.027 1.00 94.00 99 ALA A CA 1
ATOM 814 C C . ALA A 1 99 ? 15.194 -8.577 -3.957 1.00 94.00 99 ALA A C 1
ATOM 816 O O . ALA A 1 99 ? 15.881 -7.571 -3.781 1.00 94.00 99 ALA A O 1
ATOM 817 N N . ASN A 1 100 ? 15.438 -9.471 -4.922 1.00 90.25 100 ASN A N 1
ATOM 818 C CA . ASN A 1 100 ? 16.637 -9.475 -5.762 1.00 90.25 100 ASN A CA 1
ATOM 819 C C . ASN A 1 100 ? 16.334 -9.459 -7.270 1.00 90.25 100 ASN A C 1
ATOM 821 O O . ASN A 1 100 ? 17.226 -9.744 -8.068 1.00 90.25 100 ASN A O 1
ATOM 825 N N . VAL A 1 101 ? 15.097 -9.157 -7.675 1.00 95.31 101 VAL A N 1
ATOM 826 C CA . VAL A 1 101 ? 14.751 -9.055 -9.102 1.00 95.31 101 VAL A CA 1
ATOM 827 C C . VAL A 1 101 ? 15.189 -7.700 -9.676 1.00 95.31 101 VAL A C 1
ATOM 829 O O . VAL A 1 101 ? 15.160 -6.692 -8.960 1.00 95.31 101 VAL A O 1
ATOM 832 N N . PRO A 1 102 ? 15.623 -7.645 -10.948 1.00 95.31 102 PRO A N 1
ATOM 833 C CA . PRO A 1 102 ? 15.936 -6.382 -11.605 1.00 95.31 102 PRO A CA 1
ATOM 834 C C . PRO A 1 102 ? 14.650 -5.586 -11.896 1.00 95.31 102 PRO A C 1
ATOM 836 O O . PRO A 1 102 ? 13.613 -6.196 -12.152 1.00 95.31 102 PRO A O 1
ATOM 839 N N . PRO A 1 103 ? 14.692 -4.240 -11.878 1.00 95.12 103 PRO A N 1
ATOM 840 C CA . PRO A 1 103 ? 13.552 -3.431 -12.297 1.00 95.12 103 PRO A CA 1
ATOM 841 C C . PRO A 1 103 ? 13.248 -3.626 -13.787 1.00 95.12 103 PRO A C 1
ATOM 843 O O . PRO A 1 103 ? 14.165 -3.722 -14.602 1.00 95.12 103 PRO A O 1
ATOM 846 N N . GLU A 1 104 ? 11.966 -3.578 -14.141 1.00 95.44 104 GLU A N 1
ATOM 847 C CA . GLU A 1 104 ? 11.474 -3.627 -15.526 1.00 95.44 104 GLU A CA 1
ATOM 848 C C . GLU A 1 104 ? 10.838 -2.279 -15.926 1.00 95.44 104 GLU A C 1
ATOM 850 O O . GLU A 1 104 ? 9.612 -2.160 -15.973 1.00 95.44 104 GLU A O 1
ATOM 855 N N . PRO A 1 105 ? 11.640 -1.227 -16.191 1.00 90.00 105 PRO A N 1
ATOM 856 C CA . PRO A 1 105 ? 11.127 0.118 -16.480 1.00 90.00 105 PRO A CA 1
ATOM 857 C C . PRO A 1 105 ? 10.278 0.188 -17.755 1.00 90.00 105 PRO A C 1
ATOM 859 O O . PRO A 1 105 ? 9.383 1.024 -17.854 1.00 90.00 105 PRO A O 1
ATOM 862 N N . ASP A 1 106 ? 10.529 -0.702 -18.716 1.00 92.31 106 ASP A N 1
ATOM 863 C CA . ASP A 1 106 ? 9.835 -0.695 -20.003 1.00 92.31 106 ASP A CA 1
ATOM 864 C C . ASP A 1 106 ? 8.449 -1.353 -19.952 1.00 92.31 106 ASP A C 1
ATOM 866 O O . ASP A 1 106 ? 7.626 -1.105 -20.830 1.00 92.31 106 ASP A O 1
ATOM 870 N N . ALA A 1 107 ? 8.146 -2.139 -18.911 1.00 91.44 107 ALA A N 1
ATOM 871 C CA . ALA A 1 107 ? 6.915 -2.930 -18.840 1.00 91.44 107 ALA A CA 1
ATOM 872 C C . ALA A 1 107 ? 5.632 -2.082 -18.833 1.00 91.44 107 ALA A C 1
ATOM 874 O O . ALA A 1 107 ? 4.588 -2.540 -19.290 1.00 91.44 107 ALA A O 1
ATOM 875 N N . PHE A 1 108 ? 5.710 -0.844 -18.336 1.00 92.69 108 PHE A N 1
ATOM 876 C CA . PHE A 1 108 ? 4.596 0.110 -18.333 1.00 92.69 108 PHE A CA 1
ATOM 877 C C . PHE A 1 108 ? 4.919 1.402 -19.083 1.00 92.69 108 PHE A C 1
ATOM 879 O O . PHE A 1 108 ? 4.214 2.399 -18.913 1.00 92.69 108 PHE A O 1
ATOM 886 N N . ALA A 1 109 ? 5.980 1.431 -19.892 1.00 91.31 109 ALA A N 1
ATOM 887 C CA . ALA A 1 109 ? 6.478 2.679 -20.462 1.00 91.31 109 ALA A CA 1
ATOM 888 C C . ALA A 1 109 ? 5.465 3.398 -21.369 1.00 91.31 109 ALA A C 1
ATOM 890 O O . ALA A 1 109 ? 5.465 4.628 -21.415 1.00 91.31 109 ALA A O 1
ATOM 891 N N . GLU A 1 110 ? 4.536 2.671 -21.998 1.00 92.88 110 GLU A N 1
ATOM 892 C CA . GLU A 1 110 ? 3.417 3.267 -22.745 1.00 92.88 110 GLU A CA 1
ATOM 893 C C . GLU A 1 110 ? 2.505 4.148 -21.870 1.00 92.88 110 GLU A C 1
ATOM 895 O O . GLU A 1 110 ? 1.908 5.113 -22.346 1.00 92.88 110 GLU A O 1
ATOM 900 N N . HIS A 1 111 ? 2.437 3.862 -20.568 1.00 92.12 111 HIS A N 1
ATOM 901 C CA . HIS A 1 111 ? 1.632 4.600 -19.602 1.00 92.12 111 HIS A CA 1
ATOM 902 C C . HIS A 1 111 ? 2.471 5.601 -18.801 1.00 92.12 111 HIS A C 1
ATOM 904 O O . HIS A 1 111 ? 2.084 6.767 -18.660 1.00 92.12 111 HIS A O 1
ATOM 910 N N . ILE A 1 112 ? 3.622 5.169 -18.272 1.00 90.62 112 ILE A N 1
ATOM 911 C CA . ILE A 1 112 ? 4.432 5.942 -17.311 1.00 90.62 112 ILE A CA 1
ATOM 912 C C . ILE A 1 112 ? 5.698 6.574 -17.907 1.00 90.62 112 ILE A C 1
ATOM 914 O O . ILE A 1 112 ? 6.377 7.330 -17.209 1.00 90.62 112 ILE A O 1
ATOM 918 N N . GLY A 1 113 ? 5.970 6.356 -19.195 1.00 86.00 113 GLY A N 1
ATOM 919 C CA . GLY A 1 113 ? 7.142 6.867 -19.911 1.00 86.00 113 GLY A CA 1
ATOM 920 C C . GLY A 1 113 ? 8.406 6.019 -19.717 1.00 86.00 113 GLY A C 1
ATOM 921 O O . GLY A 1 113 ? 8.482 5.191 -18.816 1.00 86.00 113 GLY A O 1
ATOM 922 N N . HIS A 1 114 ? 9.415 6.257 -20.562 1.00 80.62 114 HIS A N 1
ATOM 923 C CA . 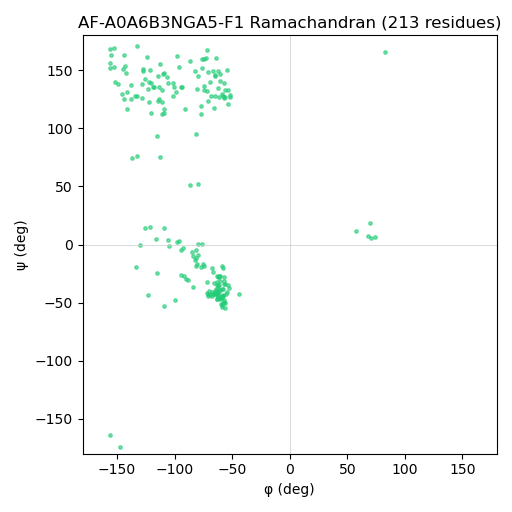HIS A 1 114 ? 10.706 5.542 -20.549 1.00 80.62 114 HIS A CA 1
ATOM 924 C C . HIS A 1 114 ? 11.797 6.223 -19.700 1.00 80.62 114 HIS A C 1
ATOM 926 O O . HIS A 1 114 ? 12.931 5.752 -19.632 1.00 80.62 114 HIS A O 1
ATOM 932 N N . SER A 1 115 ? 11.514 7.386 -19.115 1.00 81.50 115 SER A N 1
ATOM 933 C CA . SER A 1 115 ? 12.521 8.227 -18.464 1.00 81.50 115 SER A CA 1
ATOM 934 C C . SER A 1 115 ? 11.933 8.992 -17.282 1.00 81.50 115 SER A C 1
ATOM 936 O O . SER A 1 115 ? 10.789 8.765 -16.882 1.00 81.50 115 SER A O 1
ATOM 938 N N . LEU A 1 116 ? 12.739 9.882 -16.692 1.00 83.25 116 LEU A N 1
ATOM 939 C CA . LEU A 1 116 ? 12.284 10.750 -15.614 1.00 83.25 116 LEU A CA 1
ATOM 940 C C . LEU A 1 116 ? 11.028 11.511 -16.040 1.00 83.25 116 LEU A C 1
ATOM 942 O O . LEU A 1 116 ? 11.041 12.259 -17.016 1.00 83.25 116 LEU A O 1
ATOM 946 N N . ASN A 1 117 ? 9.957 11.309 -15.282 1.00 83.12 117 ASN A N 1
ATOM 947 C CA . ASN A 1 117 ? 8.648 11.855 -15.589 1.00 83.12 117 ASN A CA 1
ATOM 948 C C . ASN A 1 117 ? 8.306 13.009 -14.637 1.00 83.12 117 ASN A C 1
ATOM 950 O O . ASN A 1 117 ? 8.654 12.987 -13.451 1.00 83.12 117 ASN A O 1
ATOM 954 N N . THR A 1 118 ? 7.614 14.018 -15.165 1.00 85.56 118 THR A N 1
ATOM 955 C CA . THR A 1 118 ? 7.016 15.100 -14.374 1.00 85.56 118 THR A CA 1
ATOM 956 C C . THR A 1 118 ? 5.805 14.613 -13.580 1.00 85.56 118 THR A C 1
ATOM 958 O O . THR A 1 118 ? 5.565 15.087 -12.471 1.00 85.56 118 THR A O 1
ATOM 961 N N . ASP A 1 119 ? 5.064 13.642 -14.119 1.00 92.25 119 ASP A N 1
ATOM 962 C CA . ASP A 1 119 ? 4.023 12.931 -13.387 1.00 92.25 119 ASP A CA 1
ATOM 963 C C . ASP A 1 119 ? 4.667 11.997 -12.365 1.00 92.25 119 ASP A C 1
ATOM 965 O O . ASP A 1 119 ? 5.563 11.224 -12.692 1.00 92.25 119 ASP A O 1
ATOM 969 N N . LEU A 1 120 ? 4.186 12.022 -11.123 1.00 96.50 120 LEU A N 1
ATOM 970 C CA . LEU A 1 120 ? 4.734 11.184 -10.054 1.00 96.50 120 LEU A CA 1
ATOM 971 C C . LEU A 1 120 ? 4.135 9.771 -10.042 1.00 96.50 120 LEU A C 1
ATOM 973 O O . LEU A 1 120 ? 4.826 8.810 -9.707 1.00 96.50 120 LEU A O 1
ATOM 977 N N . VAL A 1 121 ? 2.845 9.640 -10.355 1.00 97.94 121 VAL A N 1
ATOM 978 C CA . VAL A 1 121 ? 2.067 8.395 -10.256 1.00 97.94 121 VAL A CA 1
ATOM 979 C C . VAL A 1 121 ? 0.947 8.439 -11.287 1.00 97.94 121 VAL A C 1
ATOM 981 O O . VAL A 1 121 ? 0.301 9.479 -11.423 1.00 97.94 121 VAL A O 1
ATOM 984 N N . LYS A 1 122 ? 0.675 7.316 -11.954 1.00 97.44 122 LYS A N 1
ATOM 985 C CA . LYS A 1 122 ? -0.443 7.178 -12.895 1.00 97.44 122 LYS A CA 1
ATOM 986 C C . LYS A 1 122 ? -1.317 5.977 -12.566 1.00 97.44 122 LYS A C 1
ATOM 988 O O . LYS A 1 122 ? -0.830 4.981 -12.034 1.00 97.44 122 LYS A O 1
ATOM 993 N N . ALA A 1 123 ? -2.595 6.098 -12.917 1.00 97.81 123 ALA A N 1
ATOM 994 C CA . ALA A 1 123 ? -3.567 5.015 -12.908 1.00 97.81 123 ALA A CA 1
ATOM 995 C C . ALA A 1 123 ? -3.956 4.671 -14.355 1.00 97.81 123 ALA A C 1
ATOM 997 O O . ALA A 1 123 ? -4.210 5.583 -15.144 1.00 97.81 123 ALA A O 1
ATOM 998 N N . PHE A 1 124 ? -3.975 3.390 -14.715 1.00 96.81 124 PHE A N 1
ATOM 999 C CA . PHE A 1 124 ? -4.267 2.914 -16.072 1.00 96.81 124 PHE A CA 1
ATOM 1000 C C . PHE A 1 124 ? -4.793 1.469 -16.044 1.00 96.81 124 PHE A C 1
ATOM 1002 O O . PHE A 1 124 ? -4.474 0.731 -15.111 1.00 96.81 124 PHE A O 1
ATOM 1009 N N . PRO A 1 125 ? -5.626 1.043 -17.010 1.00 95.88 125 PRO A N 1
ATOM 1010 C CA . PRO A 1 125 ? -6.085 -0.344 -17.084 1.00 95.88 125 PRO A CA 1
ATOM 1011 C C . PRO A 1 125 ? -4.918 -1.283 -17.398 1.00 95.88 125 PRO A C 1
ATOM 1013 O O . PRO A 1 125 ? -3.984 -0.904 -18.099 1.00 95.88 125 PRO A O 1
ATOM 1016 N N . ASN A 1 126 ? -4.963 -2.521 -16.914 1.00 92.88 126 ASN A N 1
ATOM 1017 C CA . ASN A 1 126 ? -4.016 -3.535 -17.371 1.00 92.88 126 ASN A CA 1
ATOM 1018 C C . ASN A 1 126 ? -4.331 -3.990 -18.811 1.00 92.88 126 ASN A C 1
ATOM 1020 O O . ASN A 1 126 ? -5.430 -3.773 -19.316 1.00 92.88 126 ASN A O 1
ATOM 1024 N N . LEU A 1 127 ? -3.396 -4.714 -19.438 1.00 88.19 127 LEU A N 1
ATOM 1025 C CA . LEU A 1 127 ? -3.546 -5.234 -20.809 1.00 88.19 127 LEU A CA 1
ATOM 1026 C C . LEU A 1 127 ? -4.829 -6.057 -21.030 1.00 88.19 127 LEU A C 1
ATOM 1028 O O . LEU A 1 127 ? -5.400 -6.027 -22.115 1.00 88.19 127 LEU A O 1
ATOM 1032 N N . GLY A 1 128 ? -5.273 -6.802 -20.013 1.00 85.06 128 GLY A N 1
ATOM 1033 C CA . GLY A 1 128 ? -6.490 -7.618 -20.078 1.00 85.06 128 GLY A CA 1
ATOM 1034 C C . GLY A 1 128 ? -7.791 -6.845 -19.843 1.00 85.06 128 GLY A C 1
ATOM 1035 O O . GLY A 1 128 ? -8.860 -7.404 -20.064 1.00 85.06 128 GLY A O 1
ATOM 1036 N N . GLY A 1 129 ? -7.717 -5.591 -19.384 1.00 84.75 129 GLY A N 1
ATOM 1037 C CA . GLY A 1 129 ? -8.873 -4.760 -19.041 1.00 84.75 129 GLY A CA 1
ATOM 1038 C C . GLY A 1 129 ? -9.668 -5.218 -17.810 1.00 84.75 129 GLY A C 1
ATOM 1039 O O . GLY A 1 129 ? -10.729 -4.663 -17.544 1.00 84.75 129 GLY A O 1
ATOM 1040 N N . ASP A 1 130 ? -9.183 -6.214 -17.063 1.00 84.31 130 ASP A N 1
ATOM 1041 C CA . ASP A 1 130 ? -9.850 -6.801 -15.890 1.00 84.31 130 ASP A CA 1
ATOM 1042 C C . ASP A 1 130 ? -9.398 -6.187 -14.551 1.00 84.31 130 ASP A C 1
ATOM 1044 O O . ASP A 1 130 ? -9.963 -6.502 -13.497 1.00 84.31 130 ASP A O 1
ATOM 1048 N N . ALA A 1 131 ? -8.409 -5.289 -14.594 1.00 91.88 131 ALA A N 1
ATOM 1049 C CA . ALA A 1 131 ? -7.873 -4.589 -13.437 1.00 91.88 131 ALA A CA 1
ATOM 1050 C C . ALA A 1 131 ? -7.463 -3.152 -13.764 1.00 91.88 131 ALA A C 1
ATOM 1052 O O . ALA A 1 131 ? -6.990 -2.848 -14.862 1.00 91.88 131 ALA A O 1
ATOM 1053 N N . LEU A 1 132 ? -7.540 -2.286 -12.756 1.00 96.62 132 LEU A N 1
ATOM 1054 C CA . LEU A 1 132 ? -6.895 -0.980 -12.790 1.00 96.62 132 LEU A CA 1
ATOM 1055 C C . LEU A 1 132 ? -5.573 -1.041 -12.021 1.00 96.62 132 LEU A C 1
ATOM 1057 O O . LEU A 1 132 ? -5.510 -1.543 -10.898 1.00 96.62 132 LEU A O 1
ATOM 1061 N N . LEU A 1 133 ? -4.510 -0.530 -12.632 1.00 97.81 133 LEU A N 1
ATOM 1062 C CA . LEU A 1 133 ? -3.168 -0.477 -12.071 1.00 97.81 133 LEU A CA 1
ATOM 1063 C C . LEU A 1 133 ? -2.831 0.948 -11.655 1.00 97.81 133 LEU A C 1
ATOM 1065 O O . LEU A 1 133 ? -3.116 1.891 -12.387 1.00 97.81 133 LEU A O 1
ATOM 1069 N N . ILE A 1 134 ? -2.183 1.100 -10.504 1.00 98.50 134 ILE A N 1
ATOM 1070 C CA . ILE A 1 134 ? -1.619 2.368 -10.036 1.00 98.50 134 ILE A CA 1
ATOM 1071 C C . ILE A 1 134 ? -0.123 2.170 -9.845 1.00 98.50 134 ILE A C 1
ATOM 1073 O O . ILE A 1 134 ? 0.289 1.429 -8.952 1.00 98.50 134 ILE A O 1
ATOM 1077 N N . ALA A 1 135 ? 0.690 2.837 -10.660 1.00 98.19 135 ALA A N 1
ATOM 1078 C CA . ALA A 1 135 ? 2.143 2.686 -10.655 1.00 98.19 135 ALA A CA 1
ATOM 1079 C C . ALA A 1 135 ? 2.850 4.044 -10.492 1.00 98.19 135 ALA A C 1
ATOM 1081 O O . ALA A 1 135 ? 2.390 5.052 -11.046 1.00 98.19 135 ALA A O 1
ATOM 1082 N N . PRO A 1 136 ? 3.969 4.109 -9.745 1.00 97.62 136 PRO A N 1
ATOM 1083 C CA . PRO A 1 136 ? 4.817 5.287 -9.733 1.00 97.62 136 PRO A CA 1
ATOM 1084 C C . PRO A 1 136 ? 5.526 5.424 -11.083 1.00 97.62 136 PRO A C 1
ATOM 1086 O O . PRO A 1 136 ? 6.003 4.439 -11.648 1.00 97.62 136 PRO A O 1
ATOM 1089 N N . CYS A 1 137 ? 5.642 6.651 -11.578 1.00 96.88 137 CYS A N 1
ATOM 1090 C CA . CYS A 1 137 ? 6.526 6.935 -12.702 1.00 96.88 137 CYS A CA 1
ATOM 1091 C C . CYS A 1 137 ? 7.983 6.959 -12.226 1.00 96.88 137 CYS A C 1
ATOM 1093 O O . CYS A 1 137 ? 8.265 7.185 -11.045 1.00 96.88 137 CYS A O 1
ATOM 1095 N N . GLN A 1 138 ? 8.944 6.785 -13.129 1.00 94.44 138 GLN A N 1
ATOM 1096 C CA . GLN A 1 138 ? 10.340 6.936 -12.740 1.00 94.44 138 GLN A CA 1
ATOM 1097 C C . GLN A 1 138 ? 10.621 8.399 -12.349 1.00 94.44 138 GLN A C 1
ATOM 1099 O O . GLN A 1 138 ? 10.521 9.305 -13.170 1.00 94.44 138 GLN A O 1
ATOM 1104 N N . ASN A 1 139 ? 10.991 8.634 -11.091 1.00 93.31 139 ASN A N 1
ATOM 1105 C CA . ASN A 1 139 ? 11.375 9.953 -10.563 1.00 93.31 139 ASN A CA 1
ATOM 1106 C C . ASN A 1 139 ? 12.713 9.908 -9.787 1.00 93.31 139 ASN A C 1
ATOM 1108 O O . ASN A 1 139 ? 13.195 10.914 -9.280 1.00 93.31 139 ASN A O 1
ATOM 1112 N N . SER A 1 140 ? 13.324 8.725 -9.691 1.00 94.25 140 SER A N 1
ATOM 1113 C CA . SER A 1 140 ? 14.575 8.441 -8.981 1.00 94.25 140 SER A CA 1
ATOM 1114 C C . SER A 1 140 ? 15.245 7.190 -9.577 1.00 94.25 140 SER A C 1
ATOM 1116 O O . SER A 1 140 ? 14.899 6.769 -10.685 1.00 94.25 140 SER A O 1
ATOM 1118 N N . LEU A 1 141 ? 16.206 6.592 -8.864 1.00 94.88 141 LEU A N 1
ATOM 1119 C CA . LEU A 1 141 ? 16.844 5.329 -9.252 1.00 94.88 141 LEU A CA 1
ATOM 1120 C C . LEU A 1 141 ? 15.801 4.226 -9.500 1.00 94.88 141 LEU A C 1
ATOM 1122 O O . LEU A 1 141 ? 14.938 3.989 -8.658 1.00 94.88 141 LEU A O 1
ATOM 1126 N N . GLN A 1 142 ? 15.928 3.498 -10.613 1.00 95.12 142 GLN A N 1
ATOM 1127 C CA . GLN A 1 142 ? 14.974 2.449 -11.011 1.00 95.12 142 GLN A CA 1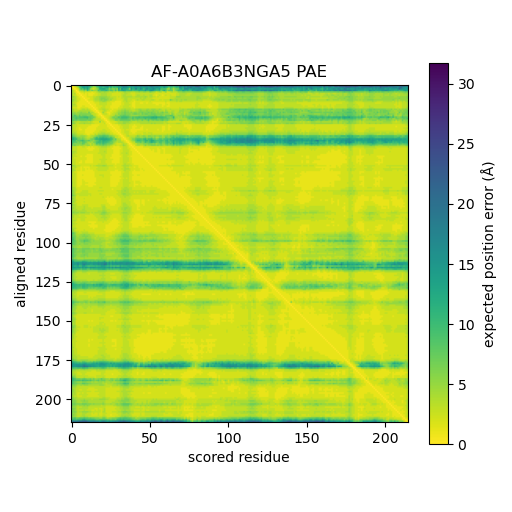
ATOM 1128 C C . GLN A 1 142 ? 14.792 1.358 -9.945 1.00 95.12 142 GLN A C 1
ATOM 1130 O O . GLN A 1 142 ? 13.683 0.879 -9.727 1.00 95.12 142 GLN A O 1
ATOM 1135 N N . ALA A 1 143 ? 15.858 1.032 -9.207 1.00 95.56 143 ALA A N 1
ATOM 1136 C CA . ALA A 1 143 ? 15.833 0.055 -8.117 1.00 95.56 143 ALA A CA 1
ATOM 1137 C C . ALA A 1 143 ? 14.846 0.402 -6.980 1.00 95.56 143 ALA A C 1
ATOM 1139 O O . ALA A 1 143 ? 14.468 -0.474 -6.201 1.00 95.56 143 ALA A O 1
ATOM 1140 N N . ASN A 1 144 ? 14.408 1.661 -6.875 1.00 96.69 144 ASN A N 1
ATOM 1141 C CA . ASN A 1 144 ? 13.411 2.083 -5.891 1.00 96.69 144 ASN A CA 1
ATOM 1142 C C . ASN A 1 144 ? 11.987 1.654 -6.269 1.00 96.69 144 ASN A C 1
ATOM 1144 O O . ASN A 1 144 ? 11.110 1.662 -5.410 1.00 96.69 144 ASN A O 1
ATOM 1148 N N . TYR A 1 145 ? 11.748 1.281 -7.527 1.00 96.81 145 TYR A N 1
ATOM 1149 C CA . TYR A 1 145 ? 10.413 1.008 -8.057 1.00 96.81 145 TYR A CA 1
ATOM 1150 C C . TYR A 1 145 ? 10.124 -0.472 -8.255 1.00 96.81 145 TYR A C 1
ATOM 1152 O O . TYR A 1 145 ? 9.054 -0.787 -8.736 1.00 96.81 145 TYR A O 1
ATOM 1160 N N . VAL A 1 146 ? 11.017 -1.388 -7.876 1.00 97.00 146 VAL A N 1
ATOM 1161 C CA . VAL A 1 146 ? 10.831 -2.831 -8.129 1.00 97.00 146 VAL A CA 1
ATOM 1162 C C . VAL A 1 146 ? 9.586 -3.384 -7.421 1.00 97.00 146 VAL A C 1
ATOM 1164 O O . VAL A 1 146 ? 8.792 -4.114 -8.004 1.00 97.00 146 VAL A O 1
ATOM 1167 N N . HIS A 1 147 ? 9.399 -3.027 -6.149 1.00 98.06 147 HIS A N 1
ATOM 1168 C CA . HIS A 1 147 ? 8.302 -3.511 -5.311 1.00 98.06 147 HIS A CA 1
ATOM 1169 C C . HIS A 1 147 ? 8.004 -2.530 -4.165 1.00 98.06 147 HIS A C 1
ATOM 1171 O O . HIS A 1 147 ? 8.803 -1.638 -3.862 1.00 98.06 147 HIS A O 1
ATOM 1177 N N . LEU A 1 148 ? 6.873 -2.725 -3.474 1.00 98.56 148 LEU A N 1
ATOM 1178 C CA . LEU A 1 148 ? 6.352 -1.774 -2.482 1.00 98.56 148 LEU A CA 1
ATOM 1179 C C . LEU A 1 148 ? 7.351 -1.493 -1.356 1.00 98.56 148 LEU A C 1
ATOM 1181 O O . LEU A 1 148 ? 7.587 -0.337 -1.018 1.00 98.56 148 LEU A O 1
ATOM 1185 N N . ALA A 1 149 ? 7.991 -2.537 -0.821 1.00 98.25 149 ALA A N 1
ATOM 1186 C CA . ALA A 1 149 ? 8.948 -2.392 0.274 1.00 98.25 149 ALA A CA 1
ATOM 1187 C C . ALA A 1 149 ? 10.159 -1.500 -0.077 1.00 98.25 149 ALA A C 1
ATOM 1189 O O . ALA A 1 149 ? 10.594 -0.714 0.759 1.00 98.25 149 ALA A O 1
ATOM 1190 N N . LYS A 1 150 ? 10.702 -1.580 -1.303 1.00 97.81 150 LYS A N 1
ATOM 1191 C CA . LYS A 1 150 ? 11.778 -0.679 -1.762 1.00 97.81 150 LYS A CA 1
ATOM 1192 C C . LYS A 1 150 ? 11.257 0.739 -1.944 1.00 97.81 150 LYS A C 1
ATOM 1194 O O . LYS A 1 150 ? 11.891 1.679 -1.472 1.00 97.81 150 LYS A O 1
ATOM 1199 N N . PHE A 1 151 ? 10.078 0.876 -2.542 1.00 98.56 151 PHE A N 1
ATOM 1200 C CA . PHE A 1 151 ? 9.460 2.170 -2.793 1.00 98.56 151 PHE A CA 1
ATOM 1201 C C . PHE A 1 151 ? 9.237 2.961 -1.502 1.00 98.56 151 PHE A C 1
ATOM 1203 O O . PHE A 1 151 ? 9.770 4.058 -1.366 1.00 98.56 151 PHE A O 1
ATOM 1210 N N . VAL A 1 152 ? 8.560 2.387 -0.503 1.00 98.62 152 VAL A N 1
ATOM 1211 C CA . VAL A 1 152 ? 8.270 3.095 0.761 1.00 98.62 152 VAL A CA 1
ATOM 1212 C C . VAL A 1 152 ? 9.516 3.393 1.604 1.00 98.62 152 VAL A C 1
ATOM 1214 O O . VAL A 1 152 ? 9.476 4.273 2.460 1.00 98.62 152 VAL A O 1
ATOM 1217 N N . ARG A 1 153 ? 10.625 2.671 1.380 1.00 98.31 153 ARG A N 1
ATOM 1218 C CA . ARG A 1 153 ? 11.893 2.865 2.104 1.00 98.31 153 ARG A CA 1
ATOM 1219 C C . ARG A 1 153 ? 12.844 3.844 1.417 1.00 98.31 153 ARG A C 1
ATOM 1221 O O . ARG A 1 153 ? 13.685 4.422 2.101 1.00 98.31 153 ARG A O 1
ATOM 1228 N N . CYS A 1 154 ? 12.767 3.989 0.093 1.00 98.00 154 CYS A N 1
ATOM 1229 C CA . CYS A 1 154 ? 13.828 4.638 -0.686 1.00 98.00 154 CYS A CA 1
ATOM 1230 C C . CYS A 1 154 ? 13.341 5.679 -1.706 1.00 98.00 154 CYS A C 1
ATOM 1232 O O . CYS A 1 154 ? 14.147 6.505 -2.134 1.00 98.00 154 CYS A O 1
ATOM 1234 N N . ALA A 1 155 ? 12.070 5.664 -2.119 1.00 97.56 155 ALA A N 1
ATOM 1235 C CA . ALA A 1 155 ? 11.565 6.621 -3.102 1.00 97.56 155 ALA A CA 1
ATOM 1236 C C . ALA A 1 155 ? 11.378 8.033 -2.499 1.00 97.56 155 ALA A C 1
ATOM 1238 O O . ALA A 1 155 ? 11.258 8.183 -1.278 1.00 97.56 155 ALA A O 1
ATOM 1239 N N . PRO A 1 156 ? 11.329 9.093 -3.331 1.00 97.50 156 PRO A N 1
ATOM 1240 C CA . PRO A 1 156 ? 11.063 10.449 -2.859 1.00 97.50 156 PRO A CA 1
ATOM 1241 C C . PRO A 1 156 ? 9.744 10.553 -2.076 1.00 97.50 156 PRO A C 1
ATOM 1243 O O . PRO A 1 156 ? 8.695 10.105 -2.541 1.00 97.50 156 PRO A O 1
ATOM 1246 N N . LYS A 1 157 ? 9.769 11.210 -0.908 1.00 97.38 157 LYS A N 1
ATOM 1247 C CA . LYS A 1 157 ? 8.599 11.323 -0.010 1.00 97.38 157 LYS A CA 1
ATOM 1248 C C . LYS A 1 157 ? 7.359 11.899 -0.697 1.00 97.38 157 LYS A C 1
ATOM 1250 O O . LYS A 1 157 ? 6.261 11.390 -0.503 1.00 97.38 157 LYS A O 1
ATOM 1255 N N . GLN A 1 158 ? 7.537 12.923 -1.535 1.00 97.62 158 GLN A N 1
ATOM 1256 C CA . GLN A 1 158 ? 6.441 13.544 -2.286 1.00 97.62 158 GLN A CA 1
ATOM 1257 C C . GLN A 1 158 ? 5.761 12.555 -3.248 1.00 97.62 158 GLN A C 1
ATOM 1259 O O . GLN A 1 158 ? 4.548 12.608 -3.442 1.00 97.62 158 GLN A O 1
ATOM 1264 N N . GLN A 1 159 ? 6.528 11.633 -3.832 1.00 98.25 159 GLN A N 1
ATOM 1265 C CA . GLN A 1 159 ? 5.994 10.604 -4.717 1.00 98.25 159 GLN A CA 1
ATOM 1266 C C . GLN A 1 159 ? 5.211 9.546 -3.935 1.00 98.25 159 GLN A C 1
ATOM 1268 O O . GLN A 1 159 ? 4.130 9.156 -4.368 1.00 98.25 159 GLN A O 1
ATOM 1273 N N . ILE A 1 160 ? 5.715 9.123 -2.772 1.00 98.69 160 ILE A N 1
ATOM 1274 C CA . ILE A 1 160 ? 5.007 8.189 -1.884 1.00 98.69 160 ILE A CA 1
ATOM 1275 C C . ILE A 1 160 ? 3.688 8.808 -1.386 1.00 98.69 160 ILE A C 1
ATOM 1277 O O . ILE A 1 160 ? 2.650 8.153 -1.421 1.00 98.69 160 ILE A O 1
ATOM 1281 N N . ASP A 1 161 ? 3.699 10.088 -0.997 1.00 98.50 161 ASP A N 1
ATOM 1282 C CA . ASP A 1 161 ? 2.490 10.840 -0.627 1.00 98.50 161 ASP A CA 1
ATOM 1283 C C . ASP A 1 161 ? 1.451 10.830 -1.756 1.00 98.50 161 ASP A C 1
ATOM 1285 O O . ASP A 1 161 ? 0.288 10.468 -1.550 1.00 98.50 161 ASP A O 1
ATOM 1289 N N . LYS A 1 162 ? 1.890 11.166 -2.977 1.00 98.56 162 LYS A N 1
ATOM 1290 C CA . LYS A 1 162 ? 1.033 11.156 -4.164 1.00 98.56 162 LYS A CA 1
ATOM 1291 C C . LYS A 1 162 ? 0.504 9.755 -4.476 1.00 98.56 162 LYS A C 1
ATOM 1293 O O . LYS A 1 162 ? -0.639 9.647 -4.903 1.00 98.56 162 LYS A O 1
ATOM 1298 N N . PHE A 1 163 ? 1.291 8.704 -4.252 1.00 98.81 163 PHE A N 1
ATOM 1299 C CA . PHE A 1 163 ? 0.896 7.316 -4.497 1.00 98.81 163 PHE A CA 1
ATOM 1300 C C . PHE A 1 163 ? -0.326 6.917 -3.672 1.00 98.81 163 PHE A C 1
ATOM 1302 O O . PHE A 1 163 ? -1.334 6.495 -4.239 1.00 98.81 163 PHE A O 1
ATOM 1309 N N . TRP A 1 164 ? -0.290 7.160 -2.361 1.00 98.81 164 TRP A N 1
ATOM 1310 C CA . TRP A 1 164 ? -1.432 6.896 -1.483 1.00 98.81 164 TRP A CA 1
ATOM 1311 C C . TRP A 1 164 ? -2.650 7.750 -1.833 1.00 98.81 164 TRP A C 1
ATOM 1313 O O . TRP A 1 164 ? -3.759 7.225 -1.893 1.00 98.81 164 TRP A O 1
ATOM 1323 N N . LYS A 1 165 ? -2.456 9.040 -2.141 1.00 98.81 165 LYS A N 1
ATOM 1324 C CA . LYS A 1 165 ? -3.551 9.904 -2.611 1.00 98.81 165 LYS A CA 1
ATOM 1325 C C . LYS A 1 165 ? -4.216 9.344 -3.863 1.00 98.81 165 LYS A C 1
ATOM 1327 O O . LYS A 1 165 ? -5.440 9.281 -3.914 1.00 98.81 165 LYS A O 1
ATOM 1332 N N . THR A 1 166 ? -3.426 8.937 -4.858 1.00 98.81 166 THR A N 1
ATOM 1333 C CA . THR A 1 166 ? -3.949 8.348 -6.096 1.00 98.81 166 THR A CA 1
ATOM 1334 C C . THR A 1 166 ? -4.767 7.095 -5.787 1.00 98.81 166 THR A C 1
ATOM 1336 O O . THR A 1 166 ? -5.886 7.000 -6.269 1.00 98.81 166 THR A O 1
ATOM 1339 N N . ILE A 1 167 ? -4.289 6.202 -4.912 1.00 98.75 167 ILE A N 1
ATOM 1340 C CA . ILE A 1 167 ? -5.058 5.023 -4.471 1.00 98.75 167 ILE A CA 1
ATOM 1341 C C . ILE A 1 167 ? -6.394 5.430 -3.841 1.00 98.75 167 ILE A C 1
ATOM 1343 O O . ILE A 1 167 ? -7.437 4.922 -4.247 1.00 98.75 167 ILE A O 1
ATOM 1347 N N . GLY A 1 168 ? -6.383 6.370 -2.892 1.00 98.62 168 GLY A N 1
ATOM 1348 C CA . GLY A 1 168 ? -7.599 6.829 -2.219 1.00 98.62 168 GLY A CA 1
ATOM 1349 C C . GLY A 1 168 ? -8.623 7.439 -3.182 1.00 98.62 168 GLY A C 1
ATOM 1350 O O . GLY A 1 168 ? -9.800 7.090 -3.124 1.00 98.62 168 GLY A O 1
ATOM 1351 N N . TYR A 1 169 ? -8.197 8.321 -4.090 1.00 98.56 169 TYR A N 1
ATOM 1352 C CA . TYR A 1 169 ? -9.101 8.920 -5.080 1.00 98.56 169 TYR A CA 1
ATOM 1353 C C . TYR A 1 169 ? -9.635 7.888 -6.070 1.00 98.56 169 TYR A C 1
ATOM 1355 O O . TYR A 1 169 ? -10.823 7.885 -6.378 1.00 98.56 169 TYR A O 1
ATOM 1363 N N . THR A 1 170 ? -8.776 6.992 -6.548 1.00 98.31 170 THR A N 1
ATOM 1364 C CA . THR A 1 170 ? -9.169 5.959 -7.503 1.00 98.31 170 THR A CA 1
ATOM 1365 C C . THR A 1 170 ? -10.174 4.977 -6.898 1.00 98.31 170 THR A C 1
ATOM 1367 O O . THR A 1 170 ? -11.165 4.655 -7.549 1.00 98.31 170 THR A O 1
ATOM 1370 N N . LEU A 1 171 ? -9.977 4.536 -5.651 1.00 97.81 171 LEU A N 1
ATOM 1371 C CA . LEU A 1 171 ? -10.932 3.651 -4.976 1.00 97.81 171 LEU A CA 1
ATOM 1372 C C . LEU A 1 171 ? -12.292 4.318 -4.782 1.00 97.81 171 LEU A C 1
ATOM 1374 O O . LEU A 1 171 ? -13.313 3.713 -5.099 1.00 97.81 171 LEU A O 1
ATOM 1378 N N . GLU A 1 172 ? -12.314 5.565 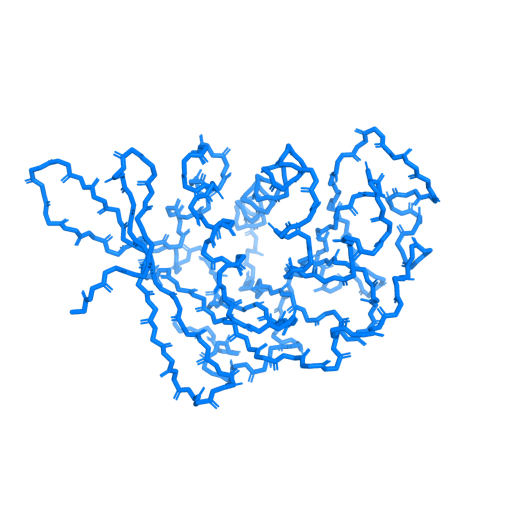-4.306 1.00 97.31 172 GLU A N 1
ATOM 1379 C CA . GLU A 1 172 ? -13.562 6.311 -4.136 1.00 97.31 172 GLU A CA 1
ATOM 1380 C C . GLU A 1 172 ? -14.323 6.451 -5.463 1.00 97.31 172 GLU A C 1
ATOM 1382 O O . GLU A 1 172 ? -15.522 6.180 -5.511 1.00 97.31 172 GLU A O 1
ATOM 1387 N N . GLN A 1 173 ? -13.622 6.794 -6.549 1.00 96.06 173 GLN A N 1
ATOM 1388 C CA . GLN A 1 173 ? -14.216 6.913 -7.882 1.00 96.06 173 GLN A CA 1
ATOM 1389 C C . GLN A 1 173 ? -14.842 5.602 -8.371 1.00 96.06 173 GLN A C 1
ATOM 1391 O O . GLN A 1 173 ? -15.964 5.619 -8.875 1.00 96.06 173 GLN A O 1
ATOM 1396 N N . ILE A 1 174 ? -14.144 4.469 -8.223 1.00 95.44 174 ILE A N 1
ATOM 1397 C CA . ILE A 1 174 ? -14.658 3.164 -8.670 1.00 95.44 174 ILE A CA 1
ATOM 1398 C C . ILE A 1 174 ? -15.859 2.744 -7.824 1.00 95.44 174 ILE A C 1
ATOM 1400 O O . ILE A 1 174 ? -16.870 2.301 -8.364 1.00 95.44 174 ILE A O 1
ATOM 1404 N N . LEU A 1 175 ? -15.778 2.910 -6.503 1.00 95.00 175 LEU A N 1
ATOM 1405 C CA . LEU A 1 175 ? -16.862 2.533 -5.603 1.00 95.00 175 LEU A CA 1
ATOM 1406 C C . LEU A 1 175 ? -18.125 3.357 -5.876 1.00 95.00 175 LEU A C 1
ATOM 1408 O O . LEU A 1 175 ? -19.226 2.832 -5.743 1.00 95.00 175 LEU A O 1
ATOM 1412 N N . GLN A 1 176 ? -18.001 4.632 -6.248 1.00 93.56 176 GLN A N 1
ATOM 1413 C CA . GLN A 1 176 ? -19.136 5.509 -6.569 1.00 93.56 176 GLN A CA 1
ATOM 1414 C C . GLN A 1 176 ? -19.713 5.299 -7.984 1.00 93.56 176 GLN A C 1
ATOM 1416 O O . GLN A 1 176 ? -20.664 5.987 -8.365 1.00 93.56 176 GLN A O 1
ATOM 1421 N N . ALA A 1 177 ? -19.166 4.373 -8.780 1.00 90.12 177 ALA A N 1
ATOM 1422 C CA . ALA A 1 177 ? -19.709 4.043 -10.094 1.00 90.12 177 ALA A CA 1
ATOM 1423 C C . ALA A 1 177 ? -21.127 3.442 -9.994 1.00 90.12 177 ALA A C 1
ATOM 1425 O O . ALA A 1 177 ? -21.542 2.947 -8.950 1.00 90.12 177 ALA A O 1
ATOM 1426 N N . ARG A 1 178 ? -21.883 3.473 -11.102 1.00 74.81 178 ARG A N 1
ATOM 1427 C CA . ARG A 1 178 ? -23.295 3.032 -11.135 1.00 74.81 178 ARG A CA 1
ATOM 1428 C C . ARG A 1 178 ? -23.509 1.555 -10.786 1.00 74.81 178 ARG A C 1
ATOM 1430 O O . ARG A 1 178 ? -24.592 1.221 -10.323 1.00 74.81 178 ARG A O 1
ATOM 1437 N N . ASP A 1 179 ? -22.517 0.706 -11.039 1.00 75.69 179 ASP A N 1
ATOM 1438 C CA . ASP A 1 179 ? -22.568 -0.738 -10.790 1.00 75.69 179 ASP A CA 1
ATOM 1439 C C . ASP A 1 179 ? -21.244 -1.209 -10.156 1.00 75.69 179 ASP A C 1
ATOM 1441 O O . ASP A 1 179 ? -20.350 -1.723 -10.844 1.00 75.69 179 ASP A O 1
ATOM 1445 N N . PRO A 1 180 ? -21.034 -0.909 -8.860 1.00 77.19 180 PRO A N 1
ATOM 1446 C CA . PRO A 1 180 ? -19.770 -1.175 -8.203 1.00 77.19 180 PRO A CA 1
ATOM 1447 C C . PRO A 1 180 ? -19.662 -2.662 -7.872 1.00 77.19 180 PRO A C 1
ATOM 1449 O O . PRO A 1 180 ? -20.441 -3.215 -7.097 1.00 77.19 180 PRO A O 1
ATOM 1452 N N . HIS A 1 181 ? -18.646 -3.298 -8.440 1.00 86.12 181 HIS A N 1
ATOM 1453 C CA . HIS A 1 181 ? -18.279 -4.666 -8.109 1.00 86.12 181 HIS A CA 1
ATOM 1454 C C . HIS A 1 181 ? -17.328 -4.671 -6.904 1.00 86.12 181 HIS A C 1
ATOM 1456 O O . HIS A 1 181 ? -16.676 -3.656 -6.634 1.00 86.12 181 HIS A O 1
ATOM 1462 N N . PRO A 1 182 ? -17.219 -5.790 -6.171 1.00 93.50 182 PRO A N 1
ATOM 1463 C CA . PRO A 1 182 ? -16.205 -5.919 -5.138 1.00 93.50 182 PRO A CA 1
ATOM 1464 C C . PRO A 1 182 ? -14.801 -5.707 -5.703 1.00 93.50 182 PRO A C 1
ATOM 1466 O O . PRO A 1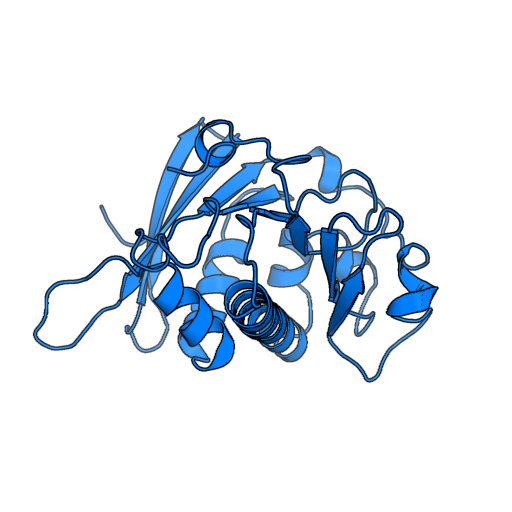 182 ? -14.481 -6.180 -6.794 1.00 93.50 182 PRO A O 1
ATOM 1469 N N . LEU A 1 183 ? -13.973 -4.987 -4.950 1.00 96.38 183 LEU A N 1
ATOM 1470 C CA . LEU A 1 183 ? -12.615 -4.636 -5.344 1.00 96.38 183 LEU A CA 1
ATOM 1471 C C . LEU A 1 183 ? -11.602 -5.329 -4.444 1.00 96.38 183 LEU A C 1
ATOM 1473 O O . LEU A 1 183 ? -11.715 -5.294 -3.217 1.00 96.38 183 LEU A O 1
ATOM 1477 N N . TRP A 1 184 ? -10.568 -5.878 -5.067 1.00 97.69 184 TRP A N 1
ATOM 1478 C CA . TRP A 1 184 ? -9.410 -6.461 -4.404 1.00 97.69 184 TRP A CA 1
ATOM 1479 C C . TRP A 1 184 ? -8.192 -5.566 -4.622 1.00 97.69 184 TRP A C 1
ATOM 1481 O O . TRP A 1 184 ? -7.759 -5.369 -5.757 1.00 97.69 184 TRP A O 1
ATOM 1491 N N . VAL A 1 185 ? -7.653 -5.006 -3.534 1.00 98.25 185 VAL A N 1
ATOM 1492 C CA . VAL A 1 185 ? -6.571 -4.012 -3.549 1.00 98.25 185 VAL A CA 1
ATOM 1493 C C . VAL A 1 185 ? -5.290 -4.618 -2.986 1.00 98.25 185 VAL A C 1
ATOM 1495 O O . VAL A 1 185 ? -5.204 -4.915 -1.788 1.00 98.25 185 VAL A O 1
ATOM 1498 N N . SER A 1 186 ? -4.287 -4.797 -3.849 1.00 98.31 186 SER A N 1
ATOM 1499 C CA . SER A 1 186 ? -3.050 -5.495 -3.478 1.00 98.31 186 SER A CA 1
ATOM 1500 C C . SER A 1 186 ? -1.810 -5.068 -4.269 1.00 98.31 186 SER A C 1
ATOM 1502 O O . SER A 1 186 ? -1.900 -4.400 -5.297 1.00 98.31 186 SER A O 1
ATOM 1504 N N . THR A 1 187 ? -0.633 -5.502 -3.812 1.00 97.69 187 THR A N 1
ATOM 1505 C CA . THR A 1 187 ? 0.599 -5.571 -4.611 1.00 97.69 187 THR A CA 1
ATOM 1506 C C . THR A 1 187 ? 1.117 -7.008 -4.625 1.00 97.69 187 THR A C 1
ATOM 1508 O O . THR A 1 187 ? 1.425 -7.546 -3.561 1.00 97.69 187 THR A O 1
ATOM 1511 N N . CYS A 1 188 ? 1.277 -7.598 -5.814 1.00 91.75 188 CYS A N 1
ATOM 1512 C CA . CYS A 1 188 ? 1.888 -8.922 -5.995 1.00 91.75 188 CYS A CA 1
ATOM 1513 C C . CYS A 1 188 ? 3.271 -8.827 -6.658 1.00 91.75 188 CYS A C 1
ATOM 1515 O O . CYS A 1 188 ? 4.243 -9.309 -6.103 1.00 91.75 188 CYS A O 1
ATOM 1517 N N . GLY A 1 189 ? 3.407 -8.161 -7.811 1.00 89.38 189 GLY A N 1
ATOM 1518 C CA . GLY A 1 189 ? 4.721 -7.845 -8.398 1.00 89.38 189 GLY A CA 1
ATOM 1519 C C . GLY A 1 189 ? 5.520 -9.022 -8.979 1.00 89.38 189 GLY A C 1
ATOM 1520 O O . GLY A 1 189 ? 6.648 -8.812 -9.399 1.00 89.38 189 GLY A O 1
ATOM 1521 N N . LEU A 1 190 ? 4.974 -10.244 -9.033 1.00 91.38 190 LEU A N 1
ATOM 1522 C CA . LEU A 1 190 ? 5.677 -11.406 -9.611 1.00 91.38 190 LEU A CA 1
ATOM 1523 C C . LEU A 1 190 ? 5.612 -11.492 -11.145 1.00 91.38 190 LEU A C 1
ATOM 1525 O O . LEU A 1 190 ? 6.383 -12.238 -11.736 1.00 91.38 190 LEU A O 1
ATOM 1529 N N . GLY A 1 191 ? 4.671 -10.790 -11.783 1.00 90.94 191 GLY A N 1
ATOM 1530 C CA . GLY A 1 191 ? 4.519 -10.804 -13.245 1.00 90.94 191 GLY A CA 1
ATOM 1531 C C . GLY A 1 191 ? 5.235 -9.662 -13.967 1.00 90.94 191 GLY A C 1
ATOM 1532 O O . GLY A 1 191 ? 5.555 -9.809 -15.138 1.00 90.94 191 GLY A O 1
ATOM 1533 N N . VAL A 1 192 ? 5.444 -8.538 -13.276 1.00 94.00 192 VAL A N 1
ATOM 1534 C CA . VAL A 1 192 ? 6.156 -7.352 -13.768 1.00 94.00 192 VAL A CA 1
ATOM 1535 C C . VAL A 1 192 ? 6.932 -6.760 -12.600 1.00 94.00 192 VAL A C 1
ATOM 1537 O O . VAL A 1 192 ? 6.327 -6.437 -11.570 1.00 94.00 192 VAL A O 1
ATOM 1540 N N . TYR A 1 193 ? 8.240 -6.576 -12.766 1.00 96.94 193 TYR A N 1
ATOM 1541 C CA . TYR A 1 193 ? 9.139 -6.066 -11.722 1.00 96.94 193 TYR A CA 1
ATOM 1542 C C . TYR A 1 193 ? 9.196 -4.537 -11.692 1.00 96.94 193 TYR A C 1
ATOM 1544 O O . TYR A 1 193 ? 10.253 -3.901 -11.693 1.00 96.94 193 TYR A O 1
ATOM 1552 N N . TRP A 1 194 ? 8.009 -3.947 -11.645 1.00 97.44 194 TRP A N 1
ATOM 1553 C CA . TRP A 1 194 ? 7.777 -2.537 -11.393 1.00 97.44 194 TRP A CA 1
ATOM 1554 C C . TRP A 1 194 ? 6.537 -2.414 -10.516 1.00 97.44 194 TRP A C 1
ATOM 1556 O O . TRP A 1 194 ? 5.509 -3.028 -10.800 1.00 97.44 194 TRP A O 1
ATOM 1566 N N . LEU A 1 195 ? 6.615 -1.636 -9.442 1.00 98.25 195 LEU A N 1
ATOM 1567 C CA . LEU A 1 195 ? 5.571 -1.492 -8.444 1.00 98.25 195 LEU A CA 1
ATOM 1568 C C . LEU A 1 195 ? 4.279 -1.061 -9.121 1.00 98.25 195 LEU A C 1
ATOM 1570 O O . LEU A 1 195 ? 4.217 -0.039 -9.797 1.00 98.25 195 LEU A O 1
ATOM 1574 N N . HIS A 1 196 ? 3.227 -1.815 -8.858 1.00 97.94 196 HIS A N 1
ATOM 1575 C CA . HIS A 1 196 ? 1.877 -1.427 -9.190 1.00 97.94 196 HIS A CA 1
ATOM 1576 C C . HIS A 1 196 ? 0.940 -1.952 -8.105 1.00 97.94 196 HIS A C 1
ATOM 1578 O O . HIS A 1 196 ? 0.994 -3.129 -7.735 1.00 97.94 196 HIS A O 1
ATOM 1584 N N . VAL A 1 197 ? 0.090 -1.072 -7.579 1.00 98.50 197 VAL A N 1
ATOM 1585 C CA . VAL A 1 197 ? -1.117 -1.509 -6.878 1.00 98.50 197 VAL A CA 1
ATOM 1586 C C . VAL A 1 197 ? -2.103 -1.969 -7.932 1.00 98.50 197 VAL A C 1
ATOM 1588 O O . VAL A 1 197 ? -2.306 -1.288 -8.936 1.00 98.50 197 VAL A O 1
ATOM 1591 N N . ARG A 1 198 ? -2.696 -3.131 -7.699 1.00 97.69 198 ARG A N 1
ATOM 1592 C CA . ARG A 1 198 ? -3.800 -3.645 -8.492 1.00 97.69 198 ARG A CA 1
ATOM 1593 C C . ARG A 1 198 ? -5.101 -3.408 -7.753 1.00 97.69 198 ARG A C 1
ATOM 1595 O O . ARG A 1 198 ? -5.170 -3.656 -6.550 1.00 97.69 198 ARG A O 1
ATOM 1602 N N . ILE A 1 199 ? -6.098 -2.945 -8.489 1.00 97.56 199 ILE A N 1
ATOM 1603 C CA . ILE A 1 199 ? -7.499 -2.916 -8.091 1.00 97.56 199 ILE A CA 1
ATOM 1604 C C . ILE A 1 199 ? -8.205 -3.864 -9.060 1.00 97.56 199 ILE A C 1
ATOM 1606 O O . ILE A 1 199 ? -8.525 -3.488 -10.190 1.00 97.56 199 ILE A O 1
ATOM 1610 N N . ASP A 1 200 ? -8.335 -5.121 -8.647 1.00 95.75 200 ASP A N 1
ATOM 1611 C CA . ASP A 1 200 ? -8.911 -6.197 -9.454 1.00 95.75 200 ASP A CA 1
ATOM 1612 C C . ASP A 1 200 ? -10.400 -6.399 -9.114 1.00 95.75 200 ASP A C 1
ATOM 1614 O O . ASP A 1 200 ? -10.835 -6.173 -7.982 1.00 95.75 200 ASP A O 1
ATOM 1618 N N . SER A 1 201 ? -11.166 -6.892 -10.090 1.00 92.69 201 SER A N 1
ATOM 1619 C CA . SER A 1 201 ? -12.570 -7.318 -9.929 1.00 92.69 201 SER A CA 1
ATOM 1620 C C . SER A 1 201 ? -12.727 -8.733 -9.343 1.00 92.69 201 SER A C 1
ATOM 1622 O O . SER A 1 201 ? -13.842 -9.182 -9.089 1.00 92.69 201 SER A O 1
ATOM 1624 N N . PHE A 1 202 ? -11.615 -9.448 -9.141 1.00 92.94 202 PHE A N 1
ATOM 1625 C CA . PHE A 1 202 ? -11.538 -10.761 -8.493 1.00 92.94 202 PHE A CA 1
ATOM 1626 C C . PHE A 1 202 ? -10.120 -10.989 -7.922 1.00 92.94 202 PHE A C 1
ATOM 1628 O O . PHE A 1 202 ? -9.154 -10.409 -8.423 1.00 92.94 202 PHE A O 1
ATOM 1635 N N . PRO A 1 203 ? -9.929 -11.847 -6.902 1.00 94.81 203 PRO A N 1
ATOM 1636 C CA . PRO A 1 203 ? -8.671 -11.964 -6.149 1.00 94.81 203 PRO A CA 1
ATOM 1637 C C . PRO A 1 203 ? -7.583 -12.794 -6.857 1.00 94.81 203 PRO A C 1
ATOM 1639 O O . PRO A 1 203 ? -7.014 -13.719 -6.275 1.00 94.81 203 PRO A O 1
ATOM 1642 N N . LYS A 1 204 ? -7.267 -12.488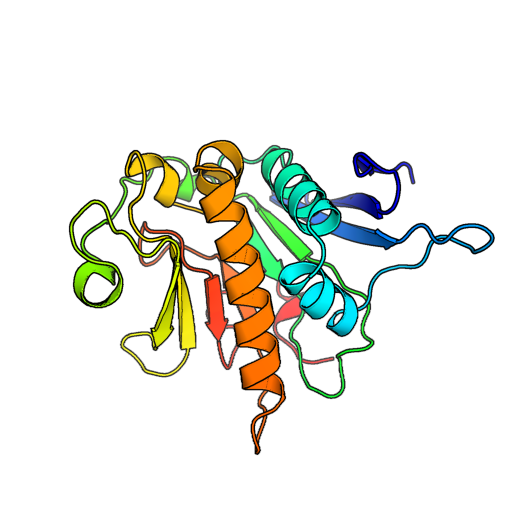 -8.119 1.00 90.88 204 LYS A N 1
ATOM 1643 C CA . LYS A 1 204 ? -6.380 -13.299 -8.979 1.00 90.88 204 LYS A CA 1
ATOM 1644 C C . LYS A 1 204 ? -5.014 -13.617 -8.362 1.00 90.88 204 LYS A C 1
ATOM 1646 O O . LYS A 1 204 ? -4.490 -14.709 -8.564 1.00 90.88 204 LYS A O 1
ATOM 1651 N N . TYR A 1 205 ? -4.439 -12.659 -7.634 1.00 92.69 205 TYR A N 1
ATOM 1652 C CA . TYR A 1 205 ? -3.061 -12.721 -7.130 1.00 92.69 205 TYR A CA 1
ATOM 1653 C C . TYR A 1 205 ? -2.942 -12.740 -5.604 1.00 92.69 205 TYR A C 1
ATOM 1655 O O . TYR A 1 205 ? -1.826 -12.696 -5.089 1.00 92.69 205 TYR A O 1
ATOM 1663 N N . TYR A 1 206 ? -4.067 -12.806 -4.893 1.00 96.56 206 TYR A N 1
ATOM 1664 C CA . TYR A 1 206 ? -4.083 -12.823 -3.434 1.00 96.56 206 TYR A CA 1
ATOM 1665 C C . TYR A 1 206 ? -3.498 -14.124 -2.902 1.00 96.56 206 TYR A C 1
ATOM 1667 O O . TYR A 1 206 ? -3.977 -15.196 -3.261 1.00 96.56 206 TYR A O 1
ATOM 1675 N N . GLN A 1 207 ? -2.530 -14.054 -2.003 1.00 95.25 207 GLN A N 1
ATOM 1676 C CA . GLN A 1 207 ? -1.974 -15.207 -1.302 1.00 95.25 207 GLN A CA 1
ATOM 1677 C C . GLN A 1 207 ? -2.725 -15.480 0.006 1.00 95.25 207 GLN A C 1
ATOM 1679 O O . GLN A 1 207 ? -2.852 -16.635 0.414 1.00 95.25 207 GLN A O 1
ATOM 1684 N N . HIS A 1 208 ? -3.279 -14.449 0.654 1.00 96.00 208 HIS A N 1
ATOM 1685 C CA . HIS A 1 208 ? -4.024 -14.613 1.896 1.00 96.00 208 HIS A CA 1
ATOM 1686 C C . HIS A 1 208 ? -5.467 -15.056 1.626 1.00 96.00 208 HIS A C 1
ATOM 1688 O O . HIS A 1 208 ? -6.365 -14.243 1.402 1.00 96.00 208 HIS A O 1
ATOM 1694 N N . THR A 1 209 ? -5.697 -16.372 1.686 1.00 95.19 209 THR A N 1
ATOM 1695 C CA . THR A 1 209 ? -7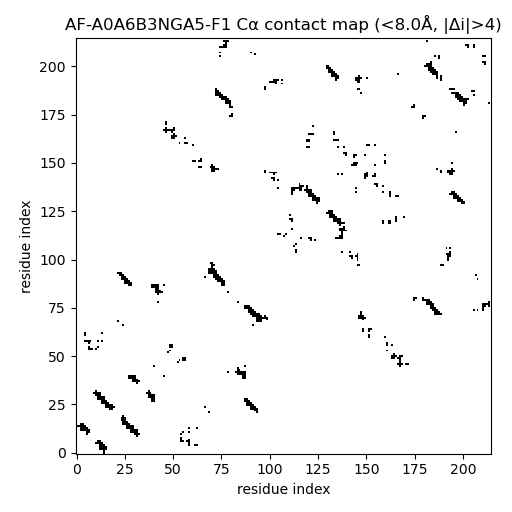.009 -17.011 1.454 1.00 95.19 209 THR A CA 1
ATOM 1696 C C . THR A 1 209 ? -8.189 -16.309 2.147 1.00 95.19 209 THR A C 1
ATOM 1698 O O . THR A 1 209 ? -9.200 -16.105 1.476 1.00 95.19 209 THR A O 1
ATOM 1701 N N . PRO A 1 210 ? -8.096 -15.856 3.419 1.00 95.50 210 PRO A N 1
ATOM 1702 C CA . PRO A 1 210 ? -9.197 -15.155 4.087 1.00 95.50 210 PRO A CA 1
ATOM 1703 C C . PRO A 1 210 ? -9.708 -13.883 3.399 1.00 95.50 210 PRO A C 1
ATOM 1705 O O . PRO A 1 210 ? -10.825 -13.470 3.700 1.00 95.50 210 PRO A O 1
ATOM 1708 N N . TYR A 1 211 ? -8.927 -13.261 2.509 1.00 96.44 211 TYR A N 1
ATOM 1709 C CA . TYR A 1 211 ? -9.328 -12.057 1.771 1.00 96.44 211 TYR A CA 1
ATOM 1710 C C . TYR A 1 211 ? -9.855 -12.352 0.357 1.00 96.44 211 TYR A C 1
ATOM 1712 O O . TYR A 1 211 ? -10.187 -11.427 -0.378 1.00 96.44 211 TYR A O 1
ATOM 1720 N N . ARG A 1 212 ? -9.956 -13.620 -0.059 1.00 95.44 212 ARG A N 1
ATOM 1721 C CA . ARG A 1 212 ? -10.457 -13.977 -1.399 1.00 95.44 212 ARG A CA 1
ATOM 1722 C C . ARG A 1 212 ? -11.984 -13.940 -1.522 1.00 95.44 212 ARG A C 1
ATOM 1724 O O . ARG A 1 212 ? -12.504 -14.022 -2.628 1.00 95.44 212 ARG A O 1
ATOM 1731 N N . GLU A 1 213 ? -12.702 -13.791 -0.418 1.00 91.31 213 GLU A N 1
ATOM 1732 C CA . GLU A 1 213 ? -14.164 -13.776 -0.394 1.00 91.31 213 GLU A CA 1
ATOM 1733 C C . GLU A 1 213 ? -14.676 -12.454 0.169 1.00 91.31 213 GLU A C 1
ATOM 1735 O O . GLU A 1 213 ? -14.138 -11.936 1.151 1.00 91.31 213 GLU A O 1
ATOM 1740 N N . VAL A 1 214 ? -15.728 -11.920 -0.453 1.00 83.38 214 VAL A N 1
ATOM 1741 C CA . VAL A 1 214 ? -16.483 -10.792 0.098 1.00 83.38 214 VAL A CA 1
ATOM 1742 C C . VAL A 1 214 ? -17.264 -11.313 1.295 1.00 83.38 214 VAL A C 1
ATOM 1744 O O . VAL A 1 214 ? -18.004 -12.287 1.164 1.00 83.38 214 VAL A O 1
ATOM 1747 N N . ARG A 1 215 ? -17.057 -10.694 2.454 1.00 67.94 215 ARG A N 1
ATOM 1748 C CA . ARG A 1 215 ? -17.754 -11.033 3.696 1.00 67.94 215 ARG A CA 1
ATOM 1749 C C . ARG A 1 215 ? -18.842 -10.022 4.000 1.00 67.94 215 ARG A C 1
ATOM 1751 O O . ARG A 1 215 ? -18.639 -8.838 3.652 1.00 67.94 215 ARG A O 1
#

Sequence (215 aa):
MHPFISSSLGQFEAYSAELEQNQLFKVQIKQIIPGKTLTLLQWGEVIKLWQQDNEFRELFTTVLAKIPYPAFFWETPPITQNTLEQKFEFVAINSPTLANVPPEPDAFAEHIGHSLNTDLVKAFPNLGGDALLIAPCQNSLQANYVHLAKFVRCAPKQQIDKFWKTIGYTLEQILQARDPHPLWVSTCGLGVYWLHVRIDSFPKYYQHTPYREVR

Organism: NCBI:txid2607765

Solvent-accessible surface area (backbone atoms only — not comparable to full-atom values): 11730 Å² total; per-residue (Å²): 136,74,67,73,45,68,28,96,87,56,48,34,35,32,35,69,44,76,80,39,90,93,42,31,38,37,39,38,42,28,40,50,45,94,99,52,75,76,38,72,35,22,40,52,52,50,35,51,33,32,57,71,34,69,63,57,46,51,37,55,39,50,55,58,45,65,48,89,52,78,15,46,29,39,42,35,61,49,40,41,78,90,41,30,77,40,73,38,49,37,37,40,34,55,29,72,78,64,56,78,57,71,53,40,68,69,81,48,21,96,80,44,41,89,48,83,37,92,57,50,56,51,75,48,68,42,98,83,67,64,30,41,32,40,28,67,24,44,76,64,69,61,74,26,40,26,35,60,40,37,27,60,64,63,45,61,66,72,42,55,53,48,44,44,22,49,52,19,52,52,51,52,55,52,50,69,40,98,79,57,64,54,34,30,46,33,35,68,48,85,90,48,33,39,36,39,41,36,43,20,70,55,56,85,75,66,80,61,67,87,40,64,52,86,127

Nearest PDB structures (foldseek):
  3eyc-assembly2_B  TM=5.843E-01  e=1.832E+00  Homo sapiens
  6q0r-assembly1_B  TM=7.025E-01  e=6.667E+00  Homo sapiens
  7dru-assembly3_C  TM=5.859E-01  e=7.952E+00  Canis lupus familiaris
  7obm-assembly1_A  TM=2.615E-01  e=2.317E+00  Homo sapiens
  2c4i-assembly1_A-2  TM=1.782E-01  e=2.930E+00  Gallus gallus

Mean predicted aligned error: 3.75 Å

Foldseek 3Di:
DDFPDAWPVRQKTKDWDDPDPPFKIKIWMWGDDPPDDTDTDFQLRLLVCLQPPPRSLVRVLVVLLPPPALAWKKWWAKDAPVRRRPGTMIMTGHDNVLNPDDADLPPCCVFQNNDADPAQKDWDADPVNQKIKIFGHDNDPRQCFQESNSVSNPPDPVSSSVSSSCVSVVVVVQNPDPDRAIWIWMWQNPVHRGYIIITGSAPPRDPPPVRRDDD

Radius of gyration: 16.46 Å; Cα contacts (8 Å, |Δi|>4): 447; chains: 1; bounding box: 40×32×48 Å

pLDDT: mean 93.82, std 6.6, range [54.66, 98.81]

InterPro domains:
  IPR054220 Protein of unknown function DUF6940 [PF22086] (43-212)